Protein AF-A0A0P9PWA0-F1 (afdb_monomer_lite)

pLDDT: mean 78.86, std 15.37, range [36.25, 96.44]

InterPro domains:
  IPR037026 Vgr protein, OB-fold domain superfamily [G3DSA:2.40.50.230] (37-131)

Foldseek 3Di:
DKDWPDKDKDWDWDDDPPDDIDIDIDMDTDIDRPVVDDDDPDDDPDDFDDQKFKWFFDDDAPAFFDADPVRWTWIATPVNVVPVPDPPGTDTAAADPPDDDRDGGGWMFMWGADRVNPDDIHGDGTDPPPDPPPPPPPDPDPWDKDWDFCVVPPDPQCWDADPVRDIDHADAQRKDWDDDPQWIWIQHDGGIMTTGNDDDDDDDDPDDDDDDDDDDD

Radius of gyration: 39.44 Å; chains: 1; bounding box: 90×46×139 Å

Structure (mmCIF, N/CA/C/O backbone):
data_AF-A0A0P9PWA0-F1
#
_entry.id   AF-A0A0P9PWA0-F1
#
loop_
_atom_site.group_PDB
_atom_site.id
_atom_site.type_symbol
_atom_site.label_atom_id
_atom_site.label_alt_id
_atom_site.label_comp_id
_atom_site.label_asym_id
_atom_site.label_entity_id
_atom_site.label_seq_id
_atom_site.pdbx_PDB_ins_code
_atom_site.Cartn_x
_atom_site.Cartn_y
_atom_site.Cartn_z
_atom_site.occupancy
_atom_site.B_iso_or_equiv
_atom_site.auth_seq_id
_atom_site.auth_comp_id
_atom_site.auth_asym_id
_atom_site.auth_atom_id
_atom_site.pdbx_PDB_model_num
ATOM 1 N N . MET A 1 1 ? 31.966 2.887 -42.808 1.00 83.75 1 MET A N 1
ATOM 2 C CA . MET A 1 1 ? 32.177 3.587 -41.517 1.00 83.75 1 MET A CA 1
ATOM 3 C C . MET A 1 1 ? 31.926 2.588 -40.390 1.00 83.75 1 MET A C 1
ATOM 5 O O . MET A 1 1 ? 31.071 1.727 -40.564 1.00 83.75 1 MET A O 1
ATOM 9 N N . TRP A 1 2 ? 32.691 2.630 -39.298 1.00 91.62 2 TRP A N 1
ATOM 10 C CA . TRP A 1 2 ? 32.611 1.653 -38.198 1.00 91.62 2 TRP A CA 1
ATOM 11 C C . TRP A 1 2 ? 32.162 2.339 -36.910 1.00 91.62 2 TRP A C 1
ATOM 13 O O . TRP A 1 2 ? 32.591 3.457 -36.634 1.00 91.62 2 TRP A O 1
ATOM 23 N N . LEU A 1 3 ? 31.325 1.665 -36.126 1.00 92.56 3 LEU A N 1
ATOM 24 C CA . LEU A 1 3 ? 30.901 2.096 -34.800 1.00 92.56 3 LEU A CA 1
ATOM 25 C C . LEU A 1 3 ? 31.624 1.256 -33.749 1.00 92.56 3 LEU A 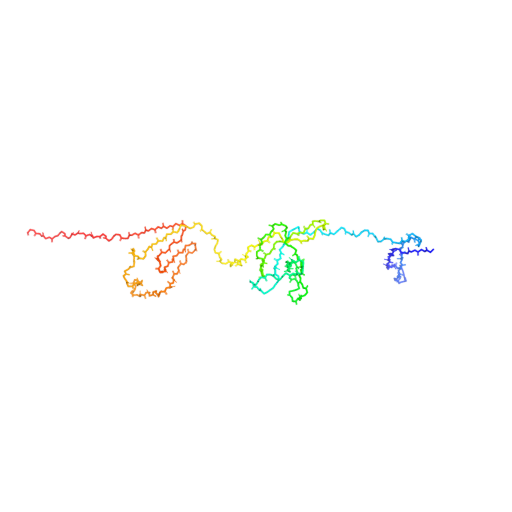C 1
ATOM 27 O O . LEU A 1 3 ? 31.457 0.038 -33.708 1.00 92.56 3 LEU A O 1
ATOM 31 N N . ILE A 1 4 ? 32.418 1.901 -32.899 1.00 93.50 4 ILE A N 1
ATOM 32 C CA . ILE A 1 4 ? 33.084 1.239 -31.776 1.00 93.50 4 ILE A CA 1
ATOM 33 C C . ILE A 1 4 ? 32.064 1.054 -30.649 1.00 93.50 4 ILE A C 1
ATOM 35 O O . ILE A 1 4 ? 31.474 2.025 -30.186 1.00 93.50 4 ILE A O 1
ATOM 39 N N . THR A 1 5 ? 31.860 -0.186 -30.209 1.00 91.06 5 THR A N 1
ATOM 40 C CA . THR A 1 5 ? 30.867 -0.537 -29.177 1.00 91.06 5 THR A CA 1
ATOM 41 C C . THR A 1 5 ? 31.500 -0.815 -27.816 1.00 91.06 5 THR A C 1
ATOM 43 O O . THR A 1 5 ? 30.811 -0.822 -26.804 1.00 91.06 5 THR A O 1
ATOM 46 N N . GLU A 1 6 ? 32.805 -1.083 -27.781 1.00 92.12 6 GLU A N 1
ATOM 47 C CA . GLU A 1 6 ? 33.554 -1.365 -26.557 1.00 92.12 6 GLU A CA 1
ATOM 48 C C . GLU A 1 6 ? 35.032 -1.031 -26.782 1.00 92.12 6 GLU A C 1
ATOM 50 O O . GLU A 1 6 ? 35.596 -1.417 -27.808 1.00 92.12 6 GLU A O 1
ATOM 55 N N . VAL A 1 7 ? 35.672 -0.370 -25.815 1.00 95.88 7 VAL A N 1
ATOM 56 C CA . VAL A 1 7 ? 37.129 -0.190 -25.774 1.00 95.88 7 VAL A CA 1
ATOM 57 C C . VAL A 1 7 ? 37.632 -0.631 -24.409 1.00 95.88 7 VAL A C 1
ATOM 59 O O . VAL A 1 7 ? 37.163 -0.161 -23.376 1.00 95.88 7 VAL A O 1
ATOM 62 N N . ARG A 1 8 ? 38.594 -1.551 -24.403 1.00 94.81 8 ARG A N 1
ATOM 63 C CA . ARG A 1 8 ? 39.329 -1.976 -23.215 1.00 94.81 8 ARG A CA 1
ATOM 64 C C . ARG A 1 8 ? 40.737 -1.429 -23.285 1.00 94.81 8 ARG A C 1
ATOM 66 O O . ARG A 1 8 ? 41.484 -1.742 -24.212 1.00 94.81 8 ARG A O 1
ATOM 73 N N . HIS A 1 9 ? 41.088 -0.657 -22.273 1.00 94.19 9 HIS A N 1
ATOM 74 C CA . HIS A 1 9 ? 42.409 -0.080 -22.103 1.00 94.19 9 HIS A CA 1
ATOM 75 C C . HIS A 1 9 ? 43.218 -0.953 -21.147 1.00 94.19 9 HIS A C 1
ATOM 77 O O . HIS A 1 9 ? 42.726 -1.353 -20.093 1.00 94.19 9 HIS A O 1
ATOM 83 N N . ARG A 1 10 ? 44.456 -1.266 -21.517 1.00 90.56 10 ARG A N 1
ATOM 84 C CA . ARG A 1 10 ? 45.442 -1.908 -20.653 1.00 90.56 10 ARG A CA 1
ATOM 85 C C . ARG A 1 10 ? 46.651 -1.000 -20.558 1.00 90.56 10 ARG A C 1
ATOM 87 O O . ARG A 1 10 ? 47.226 -0.616 -21.572 1.00 90.56 10 ARG A O 1
ATOM 94 N N . PHE A 1 11 ? 47.027 -0.689 -19.331 1.00 89.69 11 PHE A N 1
ATOM 95 C CA . PHE A 1 11 ? 48.243 0.035 -19.014 1.00 89.69 11 PHE A CA 1
ATOM 96 C C . PHE A 1 11 ? 49.114 -0.872 -18.151 1.00 89.69 11 PHE A C 1
ATOM 98 O O . PHE A 1 11 ? 48.602 -1.522 -17.239 1.00 89.69 11 PHE A O 1
ATOM 105 N N . GLY A 1 12 ? 50.400 -0.959 -18.466 1.00 82.62 12 GLY A N 1
ATOM 106 C CA . GLY A 1 12 ? 51.351 -1.747 -17.699 1.00 82.62 12 GLY A CA 1
ATOM 107 C C . GLY A 1 12 ? 52.741 -1.145 -17.776 1.00 82.62 12 GLY A C 1
ATOM 108 O O . GLY A 1 12 ? 53.133 -0.609 -18.810 1.00 82.62 12 GLY A O 1
ATOM 109 N N . LEU A 1 13 ? 53.476 -1.262 -16.679 1.00 76.62 13 LEU A N 1
ATOM 110 C CA . LEU A 1 13 ? 54.891 -0.940 -16.619 1.00 76.62 13 LEU A CA 1
ATOM 111 C C . LEU A 1 13 ? 55.676 -2.144 -17.144 1.00 76.62 13 LEU A C 1
ATOM 113 O O . LEU A 1 13 ? 55.413 -3.274 -16.729 1.00 76.62 13 LEU A O 1
ATOM 117 N N . VAL A 1 14 ? 56.609 -1.931 -18.065 1.00 71.12 14 VAL A N 1
ATOM 118 C CA . VAL A 1 14 ? 57.561 -2.972 -18.459 1.00 71.12 14 VAL A CA 1
ATOM 119 C C . VAL A 1 14 ? 58.886 -2.654 -17.780 1.00 71.12 14 VAL A C 1
ATOM 121 O O . VAL A 1 14 ? 59.489 -1.617 -18.073 1.00 71.12 14 VAL A O 1
ATOM 124 N N . ASP A 1 15 ? 59.328 -3.540 -16.886 1.00 65.88 15 ASP A N 1
ATOM 125 C CA . ASP A 1 15 ? 60.657 -3.459 -16.281 1.00 65.88 15 ASP A CA 1
ATOM 126 C C . ASP A 1 15 ? 61.709 -3.650 -17.380 1.00 65.88 15 ASP A C 1
ATOM 128 O O . ASP A 1 15 ? 61.892 -4.739 -17.931 1.00 65.88 15 ASP A O 1
ATOM 132 N N . GLY A 1 16 ? 62.370 -2.555 -17.756 1.00 60.66 16 GLY A N 1
ATOM 133 C CA . GLY A 1 16 ? 63.516 -2.582 -18.651 1.00 60.66 16 GLY A CA 1
ATOM 134 C C . GLY A 1 16 ? 64.750 -3.011 -17.867 1.00 60.66 16 GLY A C 1
ATOM 135 O O . GLY A 1 16 ? 65.156 -2.311 -16.945 1.00 60.66 16 GLY A O 1
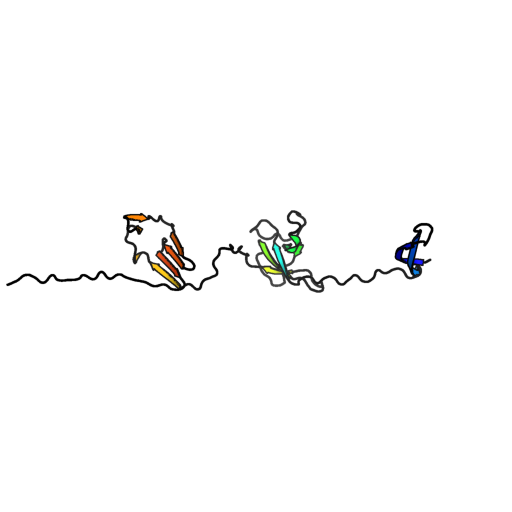ATOM 136 N N . ASN A 1 17 ? 65.371 -4.130 -18.243 1.00 62.78 17 ASN A N 1
ATOM 137 C CA . ASN A 1 17 ? 66.519 -4.722 -17.541 1.00 62.78 17 ASN A CA 1
ATOM 138 C C . ASN A 1 17 ? 67.826 -3.889 -17.596 1.00 62.78 17 ASN A C 1
ATOM 140 O O . ASN A 1 17 ? 68.885 -4.456 -17.372 1.00 62.78 17 ASN A O 1
ATOM 144 N N . ASP A 1 18 ? 67.788 -2.585 -17.902 1.00 60.81 18 ASP A N 1
ATOM 145 C CA . ASP A 1 18 ? 68.952 -1.707 -17.660 1.00 60.81 18 ASP A CA 1
ATOM 146 C C . ASP A 1 18 ? 68.693 -0.192 -17.808 1.00 60.81 18 ASP A C 1
ATOM 148 O O . ASP A 1 18 ? 69.485 0.617 -17.330 1.00 60.81 18 ASP A O 1
ATOM 152 N N . HIS A 1 19 ? 67.595 0.255 -18.429 1.00 56.97 19 HIS A N 1
ATOM 153 C CA . HIS A 1 19 ? 67.365 1.688 -18.681 1.00 56.97 19 HIS A CA 1
ATOM 154 C C . HIS A 1 19 ? 65.907 2.106 -18.462 1.00 56.97 19 HIS A C 1
ATOM 156 O O . HIS A 1 19 ? 65.181 2.364 -19.416 1.00 56.97 19 HIS A O 1
ATOM 162 N N . GLY A 1 20 ? 65.503 2.210 -17.192 1.00 58.66 20 GLY A N 1
ATOM 163 C CA . GLY A 1 20 ? 64.239 2.826 -16.780 1.00 58.66 20 GLY A CA 1
ATOM 164 C C . GLY A 1 20 ? 62.989 1.999 -17.103 1.00 58.66 20 GLY A C 1
ATOM 165 O O . GLY A 1 20 ? 62.872 1.348 -18.138 1.00 58.66 20 GLY A O 1
ATOM 166 N N . ALA A 1 21 ? 62.024 2.026 -16.190 1.00 60.38 21 ALA A N 1
ATOM 167 C CA . ALA A 1 21 ? 60.700 1.481 -16.444 1.00 60.38 21 ALA A CA 1
ATOM 168 C C . ALA A 1 21 ? 60.041 2.221 -17.623 1.00 60.38 21 ALA A C 1
ATOM 170 O O . ALA A 1 21 ? 60.008 3.452 -17.633 1.00 60.38 21 ALA A O 1
ATOM 171 N N . SER A 1 22 ? 59.530 1.484 -18.614 1.00 66.88 22 SER A N 1
ATOM 172 C CA . SER A 1 22 ? 58.813 2.074 -19.754 1.00 66.88 22 SER A CA 1
ATOM 173 C C . SER A 1 22 ? 57.314 1.801 -19.647 1.00 66.88 22 SER A C 1
ATOM 175 O O . SER A 1 22 ? 56.884 0.657 -19.471 1.00 66.88 22 SER A O 1
ATOM 177 N N . ASP A 1 23 ? 56.514 2.862 -19.744 1.00 80.25 23 ASP A N 1
ATOM 178 C CA . ASP A 1 23 ? 55.056 2.777 -19.736 1.00 80.25 23 ASP A CA 1
ATOM 179 C C . ASP A 1 23 ? 54.558 2.170 -21.052 1.00 80.25 23 ASP A C 1
ATOM 181 O O . ASP A 1 23 ? 54.815 2.691 -22.140 1.00 80.25 23 ASP A O 1
ATOM 185 N N . ARG A 1 24 ? 53.797 1.074 -20.968 1.00 84.12 24 ARG A N 1
ATOM 186 C CA . ARG A 1 24 ? 53.151 0.446 -22.121 1.00 84.12 24 ARG A CA 1
ATOM 187 C C . ARG A 1 24 ? 51.641 0.581 -22.025 1.00 84.12 24 ARG A C 1
ATOM 189 O O . ARG A 1 24 ? 50.984 -0.012 -21.171 1.00 84.12 24 ARG A O 1
ATOM 196 N N . TYR A 1 25 ? 51.082 1.289 -22.995 1.00 89.19 25 TYR A N 1
ATOM 197 C CA . TYR A 1 25 ? 49.646 1.396 -23.201 1.00 89.19 25 TYR A CA 1
ATOM 198 C C . TYR A 1 25 ? 49.202 0.535 -24.390 1.00 89.19 25 TYR A C 1
ATOM 200 O O . TYR A 1 25 ? 49.826 0.542 -25.450 1.00 89.19 25 TYR A O 1
ATOM 208 N N . SER A 1 26 ? 48.125 -0.229 -24.218 1.00 91.00 26 SER A N 1
ATOM 209 C CA . SER A 1 26 ? 47.545 -1.087 -25.250 1.00 91.00 26 SER A CA 1
ATOM 210 C C . SER A 1 26 ? 46.027 -1.070 -25.167 1.00 91.00 26 SER A C 1
ATOM 212 O O . SER A 1 26 ? 45.461 -1.224 -24.089 1.00 91.00 26 SER A O 1
ATOM 214 N N . ASN A 1 27 ? 45.360 -1.005 -26.319 1.00 93.19 27 ASN A N 1
ATOM 215 C CA . ASN A 1 27 ? 43.902 -1.035 -26.401 1.00 93.19 27 ASN A CA 1
ATOM 216 C C . ASN A 1 27 ? 43.409 -2.238 -27.195 1.00 93.19 27 ASN A C 1
ATOM 218 O O . ASN A 1 27 ? 44.040 -2.666 -28.158 1.00 93.19 27 ASN A O 1
ATOM 222 N N . GLN A 1 28 ? 42.246 -2.747 -26.813 1.00 95.75 28 GLN A N 1
ATOM 223 C CA . GLN A 1 28 ? 41.471 -3.706 -27.587 1.00 95.75 28 GLN A CA 1
ATOM 224 C C . GLN A 1 28 ? 40.061 -3.149 -27.740 1.00 95.75 28 GLN A C 1
ATOM 226 O O . GLN A 1 28 ? 39.450 -2.768 -26.745 1.00 95.75 28 GLN A O 1
ATOM 231 N N . PHE A 1 29 ? 39.535 -3.098 -28.960 1.00 95.19 29 PHE A N 1
ATOM 232 C CA . PHE A 1 29 ? 38.192 -2.582 -29.212 1.00 95.19 29 PHE A CA 1
ATOM 233 C C . PHE A 1 29 ? 37.339 -3.575 -29.998 1.00 95.19 29 PHE A C 1
ATOM 235 O O . PHE A 1 29 ? 37.857 -4.405 -30.746 1.00 95.19 29 PHE A O 1
ATOM 242 N N . LYS A 1 30 ? 36.022 -3.480 -29.814 1.00 93.81 30 LYS A N 1
ATOM 243 C CA . LYS A 1 30 ? 35.015 -4.142 -30.649 1.00 93.81 30 LYS A CA 1
ATOM 244 C C . LYS A 1 30 ? 34.302 -3.085 -31.475 1.00 93.81 30 LYS A C 1
ATOM 246 O O . LYS A 1 30 ? 33.991 -2.008 -30.965 1.00 93.81 30 LYS A O 1
ATOM 251 N N . ALA A 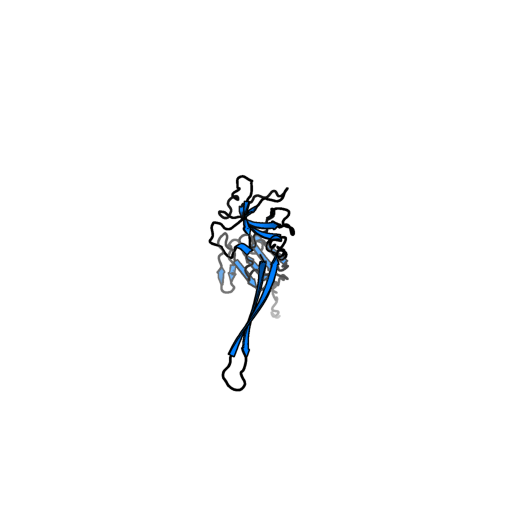1 31 ? 34.044 -3.400 -32.736 1.00 93.81 31 ALA A N 1
ATOM 252 C CA . ALA A 1 31 ? 33.336 -2.513 -33.639 1.00 93.81 31 ALA A CA 1
ATOM 253 C C . ALA A 1 31 ? 32.314 -3.285 -34.472 1.00 93.81 31 ALA A C 1
ATOM 255 O O . ALA A 1 31 ? 32.523 -4.452 -34.801 1.00 93.81 31 ALA A O 1
ATOM 256 N N . ILE A 1 32 ? 31.230 -2.605 -34.828 1.00 93.88 32 ILE A N 1
ATOM 257 C CA . ILE A 1 32 ? 30.214 -3.080 -35.767 1.00 93.88 32 ILE A CA 1
ATOM 258 C C . ILE A 1 32 ? 30.147 -2.127 -36.969 1.00 93.88 32 ILE A C 1
ATOM 260 O O . ILE A 1 32 ? 30.506 -0.951 -36.834 1.00 93.88 32 ILE A O 1
ATOM 264 N N . PRO A 1 33 ? 29.714 -2.584 -38.155 1.00 95.75 33 PRO A N 1
ATOM 265 C CA . PRO A 1 33 ? 29.471 -1.681 -39.274 1.00 95.75 33 PRO A CA 1
ATOM 266 C C . PRO A 1 33 ? 28.415 -0.637 -38.894 1.00 95.75 33 PRO A C 1
ATOM 268 O O . PRO A 1 33 ? 27.393 -0.975 -38.299 1.00 95.75 33 PRO A O 1
ATOM 271 N N . TRP A 1 34 ? 28.651 0.627 -39.255 1.00 90.88 34 TRP A N 1
ATOM 272 C CA . TRP A 1 34 ? 27.751 1.744 -38.936 1.00 90.88 34 TRP A CA 1
ATOM 273 C C . TRP A 1 34 ? 26.302 1.497 -39.392 1.00 90.88 34 TRP A C 1
ATOM 275 O O . TRP A 1 34 ? 25.358 1.861 -38.698 1.00 90.88 34 TRP A O 1
ATOM 285 N N . GLU A 1 35 ? 26.135 0.820 -40.528 1.00 92.50 35 GLU A N 1
ATOM 286 C CA . GLU A 1 35 ? 24.847 0.563 -41.185 1.00 92.50 35 GLU A CA 1
ATOM 287 C C . GLU A 1 35 ? 23.924 -0.390 -40.410 1.00 92.50 35 GLU A C 1
ATOM 289 O O . GLU A 1 35 ? 22.716 -0.377 -40.625 1.00 92.50 35 GLU A O 1
ATOM 294 N N . VAL A 1 36 ? 24.465 -1.200 -39.494 1.00 89.00 36 VAL A N 1
ATOM 295 C CA . VAL A 1 36 ? 23.685 -2.194 -38.733 1.00 89.00 36 VAL A CA 1
ATOM 296 C C . VAL A 1 36 ? 22.966 -1.557 -37.533 1.00 89.00 36 VAL A C 1
ATOM 298 O O . VAL A 1 36 ? 21.959 -2.085 -37.060 1.00 89.00 36 VAL A O 1
ATOM 301 N N . GLY A 1 37 ? 23.444 -0.398 -37.063 1.00 84.00 37 GLY A N 1
ATOM 302 C CA . GLY A 1 37 ? 22.964 0.253 -35.844 1.00 84.00 37 GLY A CA 1
ATOM 303 C C . GLY A 1 37 ? 23.350 -0.509 -34.567 1.00 84.00 37 GLY A C 1
ATOM 304 O O . GLY A 1 37 ? 23.511 -1.728 -34.558 1.00 84.00 37 GLY A O 1
ATOM 305 N N . PHE A 1 38 ? 23.513 0.210 -33.455 1.00 87.12 38 PHE A N 1
ATOM 306 C CA . PHE A 1 38 ? 23.768 -0.405 -32.150 1.00 87.12 38 PHE A CA 1
ATOM 307 C C . PHE A 1 38 ? 22.470 -0.530 -31.354 1.00 87.12 38 PHE A C 1
ATOM 309 O O . PHE A 1 38 ? 21.735 0.444 -31.200 1.00 87.12 38 PHE A O 1
ATOM 316 N N . ARG A 1 39 ? 22.203 -1.726 -30.820 1.00 86.56 39 ARG A N 1
ATOM 317 C CA . ARG A 1 39 ? 21.145 -1.963 -29.834 1.00 86.56 39 ARG A CA 1
ATOM 318 C C . ARG A 1 39 ? 21.797 -2.317 -28.509 1.00 86.56 39 ARG A C 1
ATOM 320 O O . ARG A 1 39 ? 22.594 -3.252 -28.448 1.00 86.56 39 ARG A O 1
ATOM 327 N N . THR A 1 40 ? 21.448 -1.578 -27.463 1.00 83.25 40 THR A N 1
ATOM 328 C CA . THR A 1 40 ? 21.870 -1.905 -26.102 1.00 83.25 40 THR A CA 1
ATOM 329 C C . THR A 1 40 ? 21.404 -3.324 -25.767 1.00 83.25 40 THR A C 1
ATOM 331 O O . THR A 1 40 ? 20.274 -3.677 -26.126 1.00 83.25 40 THR A O 1
ATOM 334 N N . PRO A 1 41 ? 22.238 -4.146 -25.102 1.00 82.44 41 PRO A N 1
ATOM 335 C CA . PRO A 1 41 ? 21.790 -5.418 -24.555 1.00 82.44 41 PRO A CA 1
ATOM 336 C C . PRO A 1 41 ? 20.500 -5.232 -23.756 1.00 82.44 41 PRO A C 1
ATOM 338 O O . PRO A 1 41 ? 20.308 -4.182 -23.135 1.00 82.44 41 PRO A O 1
ATOM 341 N N . ALA A 1 42 ? 19.623 -6.239 -23.783 1.00 84.31 42 ALA A N 1
ATOM 342 C CA . ALA A 1 42 ? 18.412 -6.207 -22.977 1.00 84.31 42 ALA A CA 1
ATOM 343 C C . ALA A 1 42 ? 18.787 -5.873 -21.519 1.00 84.31 42 ALA A C 1
ATOM 345 O O . ALA A 1 42 ? 19.768 -6.434 -21.014 1.00 84.31 42 ALA A O 1
ATOM 346 N N . PRO A 1 43 ? 18.065 -4.948 -20.860 1.00 82.38 43 PRO A N 1
ATOM 347 C CA . PRO A 1 43 ? 18.296 -4.655 -19.456 1.00 82.38 43 PRO A CA 1
ATOM 348 C C . PRO A 1 43 ? 18.274 -5.943 -18.637 1.00 82.38 43 PRO A C 1
ATOM 350 O O . PRO A 1 43 ? 17.539 -6.880 -18.962 1.00 82.38 43 PRO A O 1
ATOM 353 N N . ALA A 1 44 ? 19.064 -5.979 -17.563 1.00 82.06 44 ALA A N 1
ATOM 354 C CA . ALA A 1 44 ? 18.929 -7.045 -16.584 1.00 82.06 44 ALA A CA 1
ATOM 355 C C . ALA A 1 44 ? 17.458 -7.130 -16.124 1.00 82.06 44 ALA A C 1
ATOM 357 O O . ALA A 1 44 ? 16.797 -6.087 -16.025 1.00 82.06 44 ALA A O 1
ATOM 358 N N . PRO A 1 45 ? 16.933 -8.342 -15.869 1.00 77.62 45 PRO A N 1
ATOM 359 C CA . PRO A 1 45 ? 15.574 -8.497 -15.376 1.00 77.62 45 PRO A CA 1
ATOM 360 C C . PRO A 1 45 ? 15.384 -7.658 -14.111 1.00 77.62 45 PRO A C 1
ATOM 362 O O . PRO A 1 45 ? 16.278 -7.574 -13.263 1.00 77.62 45 PRO A O 1
ATOM 365 N N . ARG A 1 46 ? 14.224 -7.003 -14.013 1.00 73.94 46 ARG A N 1
ATOM 366 C CA . ARG A 1 46 ? 13.875 -6.174 -12.858 1.00 73.94 46 ARG A CA 1
ATOM 367 C C . ARG A 1 46 ? 13.938 -7.041 -11.590 1.00 73.94 46 ARG A C 1
ATOM 369 O O . ARG A 1 46 ? 13.438 -8.166 -11.624 1.00 73.94 46 ARG A O 1
ATOM 376 N N . PRO A 1 47 ? 14.528 -6.550 -10.485 1.00 76.81 47 PRO A N 1
ATOM 377 C CA . PRO A 1 47 ? 14.465 -7.269 -9.221 1.00 76.81 47 PRO A CA 1
ATOM 378 C C . PRO A 1 47 ? 12.997 -7.470 -8.806 1.00 76.81 47 PRO A C 1
ATOM 380 O O . PRO A 1 47 ? 12.190 -6.553 -8.991 1.00 76.81 47 PRO A O 1
ATOM 383 N N . PRO A 1 48 ? 12.636 -8.647 -8.267 1.00 73.19 48 PRO A N 1
ATOM 384 C CA . PRO A 1 48 ? 11.269 -8.919 -7.850 1.00 73.19 48 PRO A CA 1
ATOM 385 C C . PRO A 1 48 ? 10.872 -7.974 -6.714 1.00 73.19 48 PRO A C 1
ATOM 387 O O . PRO A 1 48 ? 11.626 -7.767 -5.761 1.00 73.19 48 PRO A O 1
ATOM 390 N N . ILE A 1 49 ? 9.682 -7.393 -6.826 1.00 75.19 49 ILE A N 1
ATOM 391 C CA . ILE A 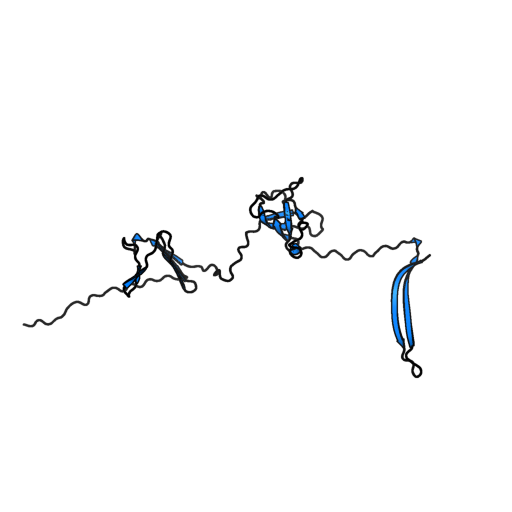1 49 ? 9.070 -6.591 -5.769 1.00 75.19 49 ILE A CA 1
ATOM 392 C C . ILE A 1 49 ? 8.279 -7.546 -4.875 1.00 75.19 49 ILE A C 1
ATOM 394 O O . ILE A 1 49 ? 7.639 -8.471 -5.371 1.00 75.19 49 ILE A O 1
ATOM 398 N N . ALA A 1 50 ? 8.314 -7.335 -3.557 1.00 83.19 50 ALA A N 1
ATOM 399 C CA . ALA A 1 50 ? 7.455 -8.093 -2.655 1.00 83.19 50 ALA A CA 1
ATOM 400 C C . ALA A 1 50 ? 5.977 -7.891 -3.059 1.00 83.19 50 ALA A C 1
ATOM 402 O O . ALA A 1 50 ? 5.542 -6.739 -3.145 1.00 83.19 50 ALA A O 1
ATOM 403 N N . PRO A 1 51 ? 5.201 -8.970 -3.279 1.00 86.06 51 PRO A N 1
ATOM 404 C CA . PRO A 1 51 ? 3.846 -8.891 -3.840 1.00 86.06 51 PRO A CA 1
ATOM 405 C C . PRO A 1 51 ? 2.844 -8.222 -2.893 1.00 86.06 51 PRO A C 1
ATOM 407 O O . PRO A 1 51 ? 1.759 -7.813 -3.306 1.00 86.06 51 PRO A O 1
ATOM 410 N N . LEU A 1 52 ? 3.204 -8.102 -1.616 1.00 92.19 52 LEU A N 1
ATOM 411 C CA . LEU A 1 52 ? 2.428 -7.426 -0.596 1.00 92.19 52 LEU A CA 1
ATOM 412 C C . LEU A 1 52 ? 3.333 -6.486 0.190 1.00 92.19 52 LEU A C 1
ATOM 414 O O . LEU A 1 52 ? 4.405 -6.883 0.646 1.00 92.19 52 LEU A O 1
ATOM 418 N N . GLN A 1 53 ? 2.885 -5.251 0.373 1.00 92.06 53 GLN A N 1
ATOM 419 C CA . GLN A 1 53 ? 3.609 -4.240 1.131 1.00 92.06 53 GLN A CA 1
ATOM 420 C C . GLN A 1 53 ? 2.673 -3.461 2.040 1.00 92.06 53 GLN A C 1
ATOM 422 O O . GLN A 1 53 ? 1.469 -3.367 1.803 1.00 92.06 53 GLN A O 1
ATOM 427 N N . ARG A 1 54 ? 3.243 -2.870 3.084 1.00 93.12 54 ARG A N 1
ATOM 428 C CA . ARG A 1 54 ? 2.528 -1.978 3.986 1.00 93.12 54 ARG A CA 1
ATOM 429 C C . ARG A 1 54 ? 2.618 -0.533 3.504 1.00 93.12 54 ARG A C 1
ATOM 431 O O . ARG A 1 54 ? 3.658 -0.083 3.021 1.00 93.12 54 ARG A O 1
ATOM 438 N N . GLY A 1 55 ? 1.535 0.207 3.705 1.00 92.81 55 GLY A N 1
ATOM 439 C CA . GLY A 1 55 ? 1.511 1.656 3.566 1.00 92.81 55 GLY A CA 1
ATOM 440 C C . GLY A 1 55 ? 0.626 2.332 4.607 1.00 92.81 55 GLY A C 1
ATOM 441 O O . GLY A 1 55 ? -0.040 1.673 5.407 1.00 92.81 55 GLY A O 1
ATOM 442 N N . TRP A 1 56 ? 0.615 3.661 4.581 1.00 93.06 56 TRP A N 1
ATOM 443 C CA . TRP A 1 56 ? -0.222 4.510 5.425 1.00 93.06 56 TRP A CA 1
ATOM 444 C C . TRP A 1 56 ? -0.971 5.523 4.575 1.00 93.06 56 TRP A C 1
ATOM 446 O O . TRP A 1 56 ? -0.384 6.157 3.695 1.00 93.06 56 TRP A O 1
ATOM 456 N N . ILE A 1 57 ? -2.256 5.709 4.863 1.00 93.31 57 ILE A N 1
ATOM 457 C CA . ILE A 1 57 ? -3.065 6.731 4.198 1.00 93.31 57 ILE A CA 1
ATOM 458 C C . ILE A 1 57 ? -2.585 8.120 4.628 1.00 93.31 57 ILE A C 1
ATOM 460 O O . ILE A 1 57 ? -2.505 8.423 5.821 1.00 93.31 57 ILE A O 1
ATOM 464 N N . ILE A 1 58 ? -2.289 8.972 3.648 1.00 91.25 58 ILE A N 1
ATOM 465 C CA . ILE A 1 58 ? -1.775 10.326 3.865 1.00 91.25 58 ILE A CA 1
ATOM 466 C C . ILE A 1 58 ? -2.936 11.297 4.106 1.00 91.25 58 ILE A C 1
ATOM 468 O O . ILE A 1 58 ? -3.879 11.363 3.318 1.00 91.25 58 ILE A O 1
ATOM 472 N N . GLY A 1 59 ? -2.836 12.108 5.159 1.00 88.81 59 GLY A N 1
ATOM 473 C CA . GLY A 1 59 ? -3.779 13.180 5.470 1.00 88.81 59 GLY A CA 1
ATOM 474 C C . GLY A 1 59 ? -3.662 13.633 6.923 1.00 88.81 59 GLY A C 1
ATOM 475 O O . GLY A 1 59 ? -2.678 13.331 7.595 1.00 88.81 59 GLY A O 1
ATOM 476 N N . ILE A 1 60 ? -4.672 14.355 7.407 1.00 87.19 60 ILE A N 1
ATOM 477 C CA . ILE A 1 60 ? -4.786 14.716 8.825 1.00 87.19 60 ILE A CA 1
ATOM 478 C C . ILE A 1 60 ? -5.262 13.475 9.582 1.00 87.19 60 ILE A C 1
ATOM 480 O O . ILE A 1 60 ? -6.342 12.975 9.290 1.00 87.19 60 ILE A O 1
ATOM 484 N N . ASN A 1 61 ? -4.465 12.961 10.521 1.00 86.62 61 ASN A N 1
ATOM 485 C CA . ASN A 1 61 ? -4.772 11.714 11.232 1.00 86.62 61 ASN A CA 1
ATOM 486 C C . ASN A 1 61 ? -6.215 11.680 11.767 1.00 86.62 61 ASN A C 1
ATOM 488 O O . ASN A 1 61 ? -6.632 12.588 12.480 1.00 86.62 61 ASN A O 1
ATOM 492 N N . GLY A 1 62 ? -6.949 10.610 11.444 1.00 86.50 62 GLY A N 1
ATOM 493 C CA . GLY A 1 62 ? -8.340 10.390 11.862 1.00 86.50 62 GLY A CA 1
ATOM 494 C C . GLY A 1 62 ? -9.406 10.963 10.918 1.00 86.50 62 GLY A C 1
ATOM 495 O O . GLY A 1 62 ? -10.533 10.456 10.902 1.00 86.50 62 GLY A O 1
ATOM 496 N N . GLU A 1 63 ? -9.057 11.946 10.086 1.00 92.00 63 GLU A N 1
ATOM 497 C CA . GLU A 1 63 ? -9.972 12.505 9.088 1.00 92.00 63 GLU A CA 1
ATOM 498 C C . GLU A 1 63 ? -10.229 11.517 7.938 1.00 92.00 63 GLU A C 1
ATOM 500 O O . GLU A 1 63 ? -9.352 10.700 7.617 1.00 92.00 63 GLU A O 1
ATOM 505 N N . PRO A 1 64 ? -11.402 11.586 7.279 1.00 93.75 64 PRO A N 1
ATOM 506 C CA . PRO A 1 64 ? -11.670 10.819 6.069 1.00 93.75 64 PRO A CA 1
ATOM 507 C C . PRO A 1 64 ? -10.577 11.021 5.015 1.00 93.75 64 PRO A C 1
ATOM 509 O O . PRO A 1 64 ? -10.100 12.135 4.779 1.00 93.75 64 PRO A O 1
ATOM 512 N N . ALA A 1 65 ? -10.169 9.929 4.373 1.00 92.50 65 ALA A N 1
ATOM 513 C CA . ALA A 1 65 ? -9.128 9.960 3.363 1.00 92.50 65 ALA A CA 1
ATOM 514 C C . ALA A 1 65 ? -9.546 10.845 2.184 1.00 92.50 65 ALA A C 1
ATOM 516 O O . ALA A 1 65 ? -10.635 10.705 1.624 1.00 92.50 65 ALA A O 1
ATOM 517 N N . ARG A 1 66 ? -8.651 11.744 1.768 1.00 91.94 66 ARG A N 1
ATOM 518 C CA . ARG A 1 66 ? -8.886 12.565 0.583 1.00 91.94 66 ARG A CA 1
ATOM 519 C C . ARG A 1 66 ? -8.797 11.697 -0.667 1.00 91.94 66 ARG A C 1
ATOM 521 O O . ARG A 1 66 ? -7.759 11.085 -0.919 1.00 91.94 66 ARG A O 1
ATOM 528 N N . LEU A 1 67 ? -9.863 11.720 -1.458 1.00 94.06 67 LEU A N 1
ATOM 529 C CA . LEU A 1 67 ? -9.922 11.070 -2.761 1.00 94.06 67 LEU A CA 1
ATOM 530 C C . LEU A 1 67 ? -9.514 12.037 -3.876 1.00 94.06 67 LEU A C 1
ATOM 532 O O . LEU A 1 67 ? -9.718 13.251 -3.768 1.00 94.06 67 LEU A O 1
ATOM 536 N N . ASP A 1 68 ? -8.938 11.503 -4.948 1.00 93.12 68 ASP A N 1
ATOM 537 C CA . ASP A 1 68 ? -8.755 12.248 -6.192 1.00 93.12 68 ASP A CA 1
ATOM 538 C C . ASP A 1 68 ? -9.970 12.118 -7.130 1.00 93.12 68 ASP A C 1
ATOM 540 O O . ASP A 1 68 ? -10.971 11.480 -6.806 1.00 93.12 68 ASP A O 1
ATOM 544 N N . ALA A 1 69 ? -9.879 12.715 -8.323 1.00 94.12 69 ALA A N 1
ATOM 545 C CA . ALA A 1 69 ? -10.946 12.661 -9.325 1.00 94.12 69 ALA A CA 1
ATOM 546 C C . ALA A 1 69 ? -11.278 11.236 -9.816 1.00 94.12 69 ALA A C 1
ATOM 548 O O . ALA A 1 69 ? -12.344 11.029 -10.388 1.00 94.12 69 ALA A O 1
ATOM 549 N N . ALA A 1 70 ? -10.385 10.265 -9.603 1.00 92.25 70 ALA A N 1
ATOM 550 C CA . ALA A 1 70 ? -10.570 8.863 -9.962 1.00 92.25 70 ALA A CA 1
ATOM 551 C C . ALA A 1 70 ? -10.994 7.992 -8.761 1.00 92.25 70 ALA A C 1
ATOM 553 O O . ALA A 1 70 ? -11.085 6.773 -8.897 1.00 92.25 70 ALA A O 1
ATOM 554 N N . GLY A 1 71 ? -11.241 8.581 -7.584 1.00 91.38 71 GLY A N 1
ATOM 555 C CA . GLY A 1 71 ? -11.592 7.838 -6.371 1.00 91.38 71 GLY A CA 1
ATOM 556 C C . GLY A 1 71 ? -10.412 7.094 -5.738 1.00 91.38 71 GLY A C 1
ATOM 557 O O . GLY A 1 71 ? -10.617 6.150 -4.978 1.00 91.38 71 GLY A O 1
ATOM 558 N N . ARG A 1 72 ? -9.173 7.481 -6.055 1.00 95.06 72 ARG A N 1
ATOM 559 C CA . ARG A 1 72 ? -7.962 6.899 -5.465 1.00 95.06 72 ARG A CA 1
ATOM 560 C C . ARG A 1 72 ? -7.659 7.537 -4.121 1.00 95.06 72 ARG A C 1
ATOM 562 O O . ARG A 1 72 ? -7.895 8.726 -3.923 1.00 95.06 72 ARG A O 1
ATOM 569 N N . VAL A 1 73 ? -7.049 6.761 -3.236 1.00 94.88 73 VAL A N 1
ATOM 570 C CA . VAL A 1 73 ? -6.550 7.204 -1.935 1.00 94.88 73 VAL A CA 1
ATOM 571 C C . VAL A 1 73 ? -5.045 7.423 -2.025 1.00 94.88 73 VAL A C 1
ATOM 573 O O . VAL A 1 73 ? -4.325 6.621 -2.622 1.00 94.88 73 VAL A O 1
ATOM 576 N N . ARG A 1 74 ? -4.551 8.505 -1.420 1.00 93.94 74 ARG A N 1
ATOM 577 C CA . ARG A 1 74 ? -3.112 8.767 -1.351 1.00 93.94 74 ARG A CA 1
ATOM 578 C C . ARG A 1 74 ? -2.476 7.957 -0.222 1.00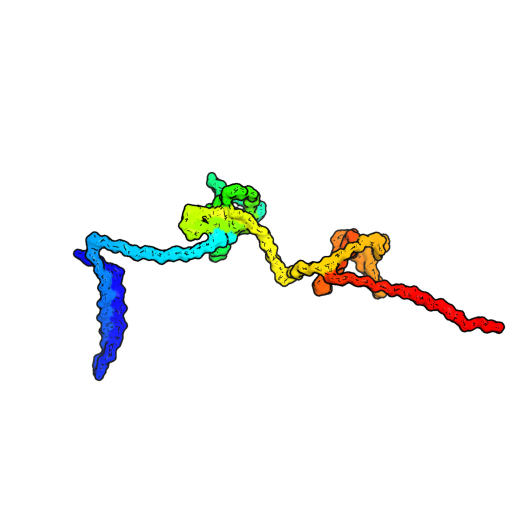 93.94 74 ARG A C 1
ATOM 580 O O . ARG A 1 74 ? -2.856 8.109 0.939 1.00 93.94 74 ARG A O 1
ATOM 587 N N . VAL A 1 75 ? -1.491 7.130 -0.554 1.00 93.81 75 VAL A N 1
ATOM 588 C CA . VAL A 1 75 ? -0.811 6.213 0.368 1.00 93.81 75 VAL A CA 1
ATOM 589 C C . VAL A 1 75 ? 0.694 6.433 0.303 1.00 93.81 75 VAL A C 1
ATOM 591 O O . VAL A 1 75 ? 1.259 6.555 -0.779 1.00 93.81 75 VAL A O 1
ATOM 594 N N . ARG A 1 76 ? 1.350 6.456 1.463 1.00 92.19 76 ARG A N 1
ATOM 595 C CA . ARG A 1 76 ? 2.810 6.394 1.581 1.00 92.19 76 ARG A CA 1
ATOM 596 C C . ARG A 1 76 ? 3.228 4.969 1.896 1.00 92.19 76 ARG A C 1
ATOM 598 O O . ARG A 1 76 ? 2.726 4.399 2.865 1.00 92.19 76 ARG A O 1
ATOM 605 N N . LEU A 1 77 ? 4.129 4.403 1.105 1.00 91.31 77 LEU A N 1
ATOM 606 C CA . LEU A 1 77 ? 4.617 3.039 1.320 1.00 91.31 77 LEU A CA 1
ATOM 607 C C . LEU A 1 77 ? 5.737 3.017 2.364 1.00 91.31 77 LEU A C 1
ATOM 609 O O . LEU A 1 77 ? 6.408 4.016 2.606 1.00 91.31 77 LEU A O 1
ATOM 613 N N . GLU A 1 78 ? 5.954 1.866 2.994 1.00 88.06 78 GLU A N 1
ATOM 614 C CA . GLU A 1 78 ? 6.952 1.723 4.062 1.00 88.06 78 GLU A CA 1
ATOM 615 C C . GLU A 1 78 ? 8.392 1.998 3.614 1.00 88.06 78 GLU A C 1
ATOM 617 O O . GLU A 1 78 ? 9.182 2.608 4.324 1.00 88.06 78 GLU A O 1
ATOM 622 N N . TRP A 1 79 ? 8.766 1.644 2.397 1.00 82.44 79 TRP A N 1
ATOM 623 C CA . TRP A 1 79 ? 10.115 1.944 1.915 1.00 82.44 79 TRP A CA 1
ATOM 624 C C . TRP A 1 79 ? 10.308 3.429 1.542 1.00 82.44 79 TRP A C 1
ATOM 626 O O . TRP A 1 79 ? 11.444 3.867 1.376 1.00 82.44 79 TRP A O 1
ATOM 636 N N . GLU A 1 80 ? 9.239 4.236 1.478 1.00 77.56 80 GLU A N 1
ATOM 637 C CA . GLU A 1 80 ? 9.321 5.688 1.237 1.00 77.56 80 GLU A CA 1
ATOM 638 C C . GLU A 1 80 ? 9.690 6.487 2.502 1.00 77.56 80 GLU A C 1
ATOM 640 O O . GLU A 1 80 ? 9.940 7.693 2.423 1.00 77.56 80 GLU A O 1
ATOM 645 N N . TRP A 1 81 ? 9.794 5.840 3.674 1.00 63.62 81 TRP A N 1
ATOM 646 C CA . TRP A 1 81 ? 10.190 6.486 4.938 1.00 63.62 81 TRP A CA 1
ATOM 647 C C . TRP A 1 81 ? 11.594 7.116 4.913 1.00 63.62 81 TRP A C 1
ATOM 649 O O . TRP A 1 81 ? 11.923 7.880 5.817 1.00 63.62 81 TRP A O 1
ATOM 659 N N . GLN A 1 82 ? 12.407 6.866 3.880 1.00 62.09 82 GLN A N 1
ATOM 660 C CA . GLN A 1 82 ? 13.692 7.549 3.677 1.00 62.09 82 GLN A CA 1
ATOM 661 C C . GLN A 1 82 ? 13.541 9.040 3.307 1.00 62.09 82 GLN A C 1
ATOM 663 O O . GLN A 1 82 ? 14.503 9.797 3.430 1.00 62.09 82 GLN A O 1
ATOM 668 N N . HIS A 1 83 ? 12.338 9.488 2.920 1.00 62.94 83 HIS A N 1
ATOM 669 C CA . HIS A 1 83 ? 12.052 10.878 2.536 1.00 62.94 83 HIS A CA 1
ATOM 670 C C . HIS A 1 83 ? 10.842 11.470 3.294 1.00 62.94 83 HIS A C 1
ATOM 672 O O . HIS A 1 83 ? 9.872 11.914 2.684 1.00 62.94 83 HIS A O 1
ATOM 678 N N . PRO A 1 84 ? 10.861 11.521 4.639 1.00 59.62 84 PRO A N 1
ATOM 679 C CA . PRO A 1 84 ? 9.667 11.803 5.442 1.00 59.62 84 PRO A CA 1
ATOM 680 C C . PRO A 1 84 ? 9.122 13.236 5.308 1.00 59.62 84 PRO A C 1
ATOM 682 O O . PRO A 1 84 ? 7.957 13.464 5.629 1.00 59.62 84 PRO A O 1
ATOM 685 N N . ASN A 1 85 ? 9.938 14.178 4.819 1.00 57.88 85 ASN A N 1
ATOM 686 C CA . ASN A 1 85 ? 9.614 15.607 4.725 1.00 57.88 85 ASN A CA 1
ATOM 687 C C . ASN A 1 85 ? 9.290 16.087 3.303 1.00 57.88 85 ASN A C 1
ATOM 689 O O . ASN A 1 85 ? 9.133 17.290 3.101 1.00 57.88 85 ASN A O 1
ATOM 693 N N . ASP A 1 86 ? 9.217 15.194 2.315 1.00 63.72 86 ASP A N 1
ATOM 694 C CA . ASP A 1 86 ? 8.886 15.596 0.950 1.00 63.72 86 ASP A CA 1
ATOM 695 C C . ASP A 1 86 ? 7.356 15.563 0.740 1.00 63.72 86 ASP A C 1
ATOM 697 O O . ASP A 1 86 ? 6.762 14.478 0.738 1.00 63.72 86 ASP A O 1
ATOM 701 N N . PRO A 1 87 ? 6.688 16.721 0.552 1.00 58.06 87 PRO A N 1
ATOM 702 C CA . PRO A 1 87 ? 5.245 16.787 0.307 1.00 58.06 87 PRO A CA 1
ATOM 703 C C . PRO A 1 87 ? 4.819 16.109 -1.008 1.00 58.06 87 PRO A C 1
ATOM 705 O O . PRO A 1 87 ? 3.619 15.898 -1.227 1.00 58.06 87 PRO A O 1
ATOM 708 N N . GLY A 1 88 ? 5.774 15.760 -1.877 1.00 63.56 88 GLY A N 1
ATOM 709 C CA . GLY A 1 88 ? 5.581 14.964 -3.086 1.00 63.56 88 GLY A CA 1
ATOM 710 C C . GLY A 1 88 ? 5.534 13.449 -2.861 1.00 63.56 88 GLY A C 1
ATOM 711 O O . GLY A 1 88 ? 5.103 12.738 -3.763 1.00 63.56 88 GLY A O 1
ATOM 712 N N . THR A 1 89 ? 5.904 12.940 -1.680 1.00 75.94 89 THR A N 1
ATOM 713 C CA . THR A 1 89 ? 5.929 11.487 -1.420 1.00 75.94 89 THR A CA 1
ATOM 714 C C . THR A 1 89 ? 4.532 10.865 -1.372 1.00 75.94 89 THR A C 1
ATOM 716 O O . THR A 1 89 ? 3.539 11.517 -1.016 1.00 75.94 89 THR A O 1
ATOM 719 N N . GLY A 1 90 ? 4.443 9.594 -1.764 1.00 85.56 90 GLY A N 1
ATOM 720 C CA . GLY A 1 90 ? 3.210 8.820 -1.809 1.00 85.56 90 GLY A CA 1
ATOM 721 C C . GLY A 1 90 ? 2.625 8.625 -3.206 1.00 85.56 90 GLY A C 1
ATOM 722 O O . GLY A 1 90 ? 2.792 9.433 -4.119 1.00 85.56 90 GLY A O 1
ATOM 723 N N . CYS A 1 91 ? 1.861 7.549 -3.340 1.00 89.94 91 CYS A N 1
ATOM 724 C CA . CYS A 1 91 ? 1.198 7.121 -4.562 1.00 89.94 91 CYS A CA 1
ATOM 725 C C . CYS A 1 91 ? -0.329 7.176 -4.414 1.00 89.94 91 CYS A C 1
ATOM 727 O O . CYS A 1 91 ? -0.879 7.035 -3.322 1.00 89.94 91 CYS A O 1
ATOM 729 N N . TRP A 1 92 ? -1.027 7.411 -5.526 1.00 94.31 92 TRP A N 1
ATOM 730 C CA . TRP A 1 92 ? -2.488 7.360 -5.591 1.00 94.31 92 TRP A CA 1
ATOM 731 C C . TRP A 1 92 ? -2.927 5.954 -5.982 1.00 94.31 92 TRP A C 1
ATOM 733 O O . TRP A 1 92 ? -2.643 5.516 -7.097 1.00 94.31 92 TRP A O 1
ATOM 743 N N . LEU A 1 93 ? -3.627 5.266 -5.080 1.00 95.75 93 LEU A N 1
ATOM 744 C CA . LEU A 1 93 ? -3.999 3.861 -5.229 1.00 95.75 93 LEU A CA 1
ATOM 745 C C . LEU A 1 93 ? -5.513 3.671 -5.193 1.00 95.75 93 LEU A C 1
ATOM 747 O O . LEU A 1 93 ? -6.218 4.331 -4.429 1.00 95.75 93 LEU A O 1
ATOM 751 N N . HIS A 1 94 ? -6.008 2.737 -6.001 1.00 95.81 94 HIS A N 1
ATOM 752 C CA . HIS A 1 94 ? -7.389 2.275 -5.901 1.00 95.81 94 HIS A CA 1
ATOM 753 C C . HIS A 1 94 ? -7.535 1.247 -4.781 1.00 95.81 94 HIS A C 1
ATOM 755 O O . HIS A 1 94 ? -6.592 0.529 -4.442 1.00 95.81 94 HIS A O 1
ATOM 761 N N . LEU A 1 95 ? -8.748 1.150 -4.246 1.00 95.75 95 LEU A N 1
ATOM 762 C CA . LEU A 1 95 ? -9.159 -0.011 -3.473 1.00 95.75 95 LEU A CA 1
ATOM 763 C C . LEU A 1 95 ? -9.391 -1.193 -4.418 1.00 95.75 95 LEU A C 1
ATOM 765 O O . LEU A 1 95 ? -9.800 -1.016 -5.569 1.00 95.75 95 LEU A O 1
ATOM 769 N N . ALA A 1 96 ? -9.133 -2.400 -3.925 1.00 95.31 96 ALA A N 1
ATOM 770 C CA . ALA A 1 96 ? -9.462 -3.618 -4.639 1.00 95.31 96 ALA A CA 1
ATOM 771 C C . ALA A 1 96 ? -10.983 -3.714 -4.874 1.00 95.31 96 ALA A C 1
ATOM 773 O O . ALA A 1 96 ? -11.769 -3.280 -4.028 1.00 95.31 96 ALA A O 1
ATOM 774 N N . PRO A 1 97 ? -11.430 -4.291 -6.002 1.00 93.19 97 PRO A N 1
ATOM 775 C CA . PRO A 1 97 ? -12.852 -4.493 -6.254 1.00 93.19 97 PRO A CA 1
ATOM 776 C C . PRO A 1 97 ? -13.527 -5.262 -5.109 1.00 93.19 97 PRO A C 1
ATOM 778 O O . PRO A 1 97 ? -13.029 -6.299 -4.678 1.00 93.19 97 PRO A O 1
ATOM 781 N N . GLY A 1 98 ? -14.663 -4.757 -4.624 1.00 91.88 98 GLY A N 1
ATOM 782 C CA . GLY A 1 98 ? -15.404 -5.362 -3.510 1.00 91.88 98 GLY A CA 1
ATOM 783 C C . GLY A 1 98 ? -14.849 -5.050 -2.115 1.00 91.88 98 GLY A C 1
ATOM 784 O O . GLY A 1 98 ? -15.443 -5.480 -1.130 1.00 91.88 98 GLY A O 1
ATOM 785 N N . LEU A 1 99 ? -13.753 -4.291 -2.012 1.00 92.31 99 LEU A N 1
ATOM 786 C CA . LEU A 1 99 ? -13.263 -3.784 -0.737 1.00 92.31 99 LEU A CA 1
ATOM 787 C C . LEU A 1 99 ? -14.043 -2.523 -0.345 1.00 92.31 99 LEU A C 1
ATOM 789 O O . LEU A 1 99 ? -13.828 -1.453 -0.914 1.00 92.31 99 LEU A O 1
ATOM 793 N N . ASP A 1 100 ? -14.926 -2.663 0.641 1.00 91.31 100 ASP A N 1
ATOM 794 C CA . ASP A 1 100 ? -15.705 -1.566 1.217 1.00 91.31 100 ASP A CA 1
ATOM 795 C C . ASP A 1 100 ? -15.190 -1.246 2.626 1.00 91.31 100 ASP A C 1
ATOM 797 O O . ASP A 1 100 ? -15.455 -1.965 3.590 1.00 91.31 100 ASP A O 1
ATOM 801 N N . ILE A 1 101 ? -14.362 -0.205 2.723 1.00 89.00 101 ILE A N 1
ATOM 802 C CA . ILE A 1 101 ? -13.737 0.249 3.968 1.00 89.00 101 ILE A CA 1
ATOM 803 C C . ILE A 1 101 ? -13.818 1.771 4.058 1.00 89.00 101 ILE A C 1
ATOM 805 O O . ILE A 1 101 ? -13.554 2.488 3.090 1.00 89.00 101 ILE A O 1
ATOM 809 N N . GLU A 1 102 ? -14.120 2.285 5.249 1.00 92.31 102 GLU A N 1
ATOM 810 C CA . GLU A 1 102 ? -14.024 3.718 5.508 1.00 92.31 102 GLU A CA 1
ATOM 811 C C . GLU A 1 102 ? -12.548 4.105 5.691 1.00 92.31 102 GLU A C 1
ATOM 813 O O . GLU A 1 102 ? -11.981 4.040 6.781 1.00 92.31 102 GLU A O 1
ATOM 818 N N . CYS A 1 103 ? -11.904 4.487 4.591 1.00 92.31 103 CYS A N 1
ATOM 819 C CA . CYS A 1 103 ? -10.520 4.943 4.589 1.00 92.31 103 CYS A CA 1
ATOM 820 C C . CYS A 1 103 ? -10.365 6.253 5.377 1.00 92.31 103 CYS A C 1
ATOM 822 O O . CYS A 1 103 ? -10.926 7.283 5.001 1.00 92.31 103 CYS A O 1
ATOM 824 N N . ARG A 1 104 ? -9.530 6.244 6.419 1.00 93.00 104 ARG A N 1
ATOM 825 C CA . ARG A 1 104 ? -9.132 7.424 7.204 1.00 93.00 104 ARG A CA 1
ATOM 826 C C . ARG A 1 104 ? -7.625 7.627 7.157 1.00 93.00 104 ARG A C 1
ATOM 828 O O . ARG A 1 104 ? -6.848 6.674 7.092 1.00 93.00 104 ARG A O 1
ATOM 835 N N . ALA A 1 105 ? -7.195 8.879 7.205 1.00 91.81 105 ALA A N 1
ATOM 836 C CA . ALA A 1 105 ? -5.780 9.214 7.250 1.00 91.81 105 ALA A CA 1
ATOM 837 C C . ALA A 1 105 ? -5.107 8.675 8.523 1.00 91.81 105 ALA A C 1
ATOM 839 O O . ALA A 1 105 ? -5.690 8.670 9.609 1.00 91.81 105 ALA A O 1
ATOM 840 N N . GLY A 1 106 ? -3.874 8.192 8.368 1.00 88.62 106 GLY A N 1
ATOM 841 C CA . GLY A 1 106 ? -3.116 7.497 9.410 1.00 88.62 106 GLY A CA 1
ATOM 842 C C . GLY A 1 106 ? -3.369 5.985 9.483 1.00 88.62 106 GLY A C 1
ATOM 843 O O . GLY A 1 106 ? -2.561 5.272 10.081 1.00 88.62 106 GLY A O 1
ATOM 844 N N . MET A 1 107 ? -4.424 5.460 8.843 1.00 91.81 107 MET A N 1
ATOM 845 C CA . MET A 1 107 ? -4.664 4.014 8.805 1.00 91.81 107 MET A CA 1
ATOM 846 C C . MET A 1 107 ? -3.539 3.285 8.067 1.00 91.81 107 MET A C 1
ATOM 848 O O . MET A 1 107 ? -3.105 3.704 6.990 1.00 91.81 107 MET A O 1
ATOM 852 N N . SER A 1 108 ? -3.096 2.168 8.647 1.00 93.62 108 SER A N 1
ATOM 853 C CA . SER A 1 108 ? -2.195 1.228 7.982 1.00 93.62 108 SER A CA 1
ATOM 854 C C . SER A 1 108 ? -2.983 0.386 6.983 1.00 93.62 108 SER A C 1
ATOM 856 O O . SER A 1 108 ? -4.043 -0.146 7.311 1.00 93.62 108 SER A O 1
ATOM 858 N N . VAL A 1 109 ? -2.456 0.241 5.774 1.00 94.94 109 VAL A N 1
ATOM 859 C CA . VAL A 1 109 ? -3.082 -0.511 4.685 1.00 94.94 109 VAL A CA 1
ATOM 860 C C . VAL A 1 109 ? -2.116 -1.526 4.098 1.00 94.94 109 VAL A C 1
ATOM 862 O O . VAL A 1 109 ? -0.897 -1.339 4.129 1.00 94.94 109 VAL A O 1
ATOM 865 N N . ALA A 1 110 ? -2.680 -2.597 3.555 1.00 95.56 110 ALA A N 1
ATOM 866 C CA . ALA A 1 110 ? -1.963 -3.592 2.781 1.00 95.56 110 ALA A CA 1
ATOM 867 C C . ALA A 1 110 ? -2.133 -3.288 1.286 1.00 95.56 110 ALA A C 1
ATOM 869 O O . ALA A 1 110 ? -3.257 -3.148 0.798 1.00 95.56 110 ALA A O 1
ATOM 870 N N . VAL A 1 111 ? -1.016 -3.172 0.572 1.00 95.44 111 VAL A N 1
ATOM 871 C CA . VAL A 1 111 ? -0.946 -2.841 -0.854 1.00 95.44 111 VAL A CA 1
ATOM 872 C C . VAL A 1 111 ? -0.391 -4.036 -1.613 1.00 95.44 111 VAL A C 1
ATOM 874 O O . VAL A 1 111 ? 0.714 -4.496 -1.325 1.00 95.44 111 VAL A O 1
ATOM 877 N N . SER A 1 112 ? -1.158 -4.537 -2.576 1.00 94.31 112 SER A N 1
ATOM 878 C CA . SER A 1 112 ? -0.739 -5.624 -3.455 1.00 94.31 112 SER A CA 1
ATOM 879 C C . SER A 1 112 ? -0.078 -5.078 -4.717 1.00 94.31 112 SER A C 1
ATOM 881 O O . SER A 1 112 ? -0.578 -4.126 -5.316 1.00 94.31 112 SER A O 1
ATOM 883 N N . PHE A 1 113 ? 1.032 -5.703 -5.108 1.00 91.06 113 PHE A N 1
ATOM 884 C CA . PHE A 1 113 ? 1.763 -5.466 -6.348 1.00 91.06 113 PHE A CA 1
ATOM 885 C C . PHE A 1 113 ? 1.742 -6.737 -7.195 1.00 91.06 113 PHE A C 1
ATOM 887 O O . PHE A 1 113 ? 1.947 -7.835 -6.676 1.00 91.06 113 PHE A O 1
ATOM 894 N N . SER A 1 114 ? 1.534 -6.585 -8.501 1.00 85.81 114 SER A N 1
ATOM 895 C CA . SER A 1 114 ? 1.609 -7.703 -9.445 1.00 85.81 114 SER A CA 1
ATOM 896 C C . SER A 1 114 ? 3.073 -8.034 -9.731 1.00 85.81 114 SER A C 1
ATOM 898 O O . SER A 1 114 ? 3.858 -7.130 -10.013 1.00 85.81 114 SER A O 1
ATOM 900 N N . GLU A 1 115 ? 3.450 -9.314 -9.678 1.00 77.62 115 GLU A N 1
ATOM 901 C CA . GLU A 1 115 ? 4.840 -9.760 -9.898 1.00 77.62 115 GLU A CA 1
ATOM 902 C C . GLU A 1 115 ? 5.382 -9.362 -11.280 1.00 77.62 115 GLU A C 1
ATOM 904 O O . GLU A 1 115 ? 6.569 -9.077 -11.438 1.00 77.62 115 GLU A O 1
ATOM 909 N N . ASP A 1 116 ? 4.498 -9.317 -12.273 1.00 76.94 116 ASP A N 1
ATOM 910 C CA . ASP A 1 116 ? 4.779 -8.996 -13.669 1.00 76.94 116 ASP A CA 1
ATOM 911 C C . ASP A 1 116 ? 4.394 -7.559 -14.057 1.00 76.94 116 ASP A C 1
ATOM 913 O O . ASP A 1 116 ? 4.480 -7.202 -15.232 1.00 76.94 116 ASP A O 1
ATOM 917 N N . ASP A 1 117 ? 3.993 -6.730 -13.084 1.00 76.06 117 ASP A N 1
ATOM 918 C CA . ASP A 1 117 ? 3.568 -5.339 -13.300 1.00 76.06 117 ASP A CA 1
ATOM 919 C C . ASP A 1 117 ? 2.383 -5.208 -14.286 1.00 76.06 117 ASP A C 1
ATOM 921 O O . ASP A 1 117 ? 2.171 -4.158 -14.893 1.00 76.06 117 ASP A O 1
ATOM 925 N N . THR A 1 118 ? 1.595 -6.277 -14.476 1.00 81.81 118 THR A N 1
ATOM 926 C CA . THR A 1 118 ? 0.456 -6.270 -15.415 1.00 81.81 118 THR A CA 1
ATOM 927 C C . THR A 1 118 ? -0.719 -5.437 -14.927 1.00 81.81 118 THR A C 1
ATOM 929 O O . THR A 1 118 ? -1.488 -4.911 -15.738 1.00 81.81 118 THR A O 1
ATOM 932 N N . HIS A 1 119 ? -0.856 -5.284 -13.609 1.00 85.69 119 HIS A N 1
ATOM 933 C CA . HIS A 1 119 ? -1.920 -4.509 -12.990 1.00 85.69 119 HIS A CA 1
ATOM 934 C C . HIS A 1 119 ? -1.365 -3.473 -12.015 1.00 85.69 119 HIS A C 1
ATOM 936 O O . HIS A 1 119 ? -0.416 -3.771 -11.280 1.00 85.69 119 HIS A O 1
ATOM 942 N N . PRO A 1 120 ? -1.978 -2.273 -11.971 1.00 89.88 120 PRO A N 1
ATOM 943 C CA . PRO A 1 120 ? -1.583 -1.243 -11.027 1.00 89.88 120 PRO A CA 1
ATOM 944 C C . PRO A 1 120 ? -1.767 -1.743 -9.588 1.00 89.88 120 PRO A C 1
ATOM 946 O O . PRO A 1 120 ? -2.673 -2.538 -9.328 1.00 89.88 120 PRO A O 1
ATOM 949 N N . PRO A 1 121 ? -0.945 -1.264 -8.642 1.00 93.75 121 PRO A N 1
ATOM 950 C CA . PRO A 1 121 ? -1.058 -1.660 -7.249 1.00 93.75 121 PRO A CA 1
ATOM 951 C C . PRO A 1 121 ? -2.408 -1.262 -6.645 1.00 93.75 121 PRO A C 1
ATOM 953 O O . PRO A 1 121 ? -2.955 -0.194 -6.939 1.00 93.75 121 PRO A O 1
ATOM 956 N N . LEU A 1 122 ? -2.926 -2.123 -5.768 1.00 95.44 122 LEU A N 1
ATOM 957 C CA . LEU A 1 122 ? -4.245 -1.973 -5.150 1.00 95.44 122 LEU A CA 1
ATOM 958 C C . LEU A 1 122 ? -4.156 -2.071 -3.631 1.00 95.44 122 LEU A C 1
ATOM 960 O O . LEU A 1 122 ? -3.426 -2.900 -3.090 1.00 95.44 122 LEU A O 1
ATOM 964 N N . ILE A 1 123 ? -4.958 -1.266 -2.939 1.00 96.44 123 ILE A N 1
ATOM 965 C CA . ILE A 1 123 ? -5.220 -1.441 -1.511 1.00 96.44 123 ILE A CA 1
ATOM 966 C C . ILE A 1 123 ? -6.147 -2.647 -1.363 1.00 96.44 123 ILE A C 1
ATOM 968 O O . ILE A 1 123 ? -7.274 -2.611 -1.849 1.00 96.44 123 ILE A O 1
ATOM 972 N N . ILE A 1 124 ? -5.688 -3.703 -0.693 1.00 96.06 124 ILE A N 1
ATOM 973 C CA . ILE A 1 124 ? -6.459 -4.947 -0.516 1.00 96.06 124 ILE A CA 1
ATOM 974 C C . ILE A 1 124 ? -7.067 -5.091 0.885 1.00 96.06 124 ILE A C 1
ATOM 976 O O . ILE A 1 124 ? -7.852 -6.003 1.123 1.00 96.06 124 ILE A O 1
ATOM 980 N N . GLY A 1 125 ? -6.718 -4.203 1.819 1.00 93.88 125 GLY A N 1
ATOM 981 C CA . GLY A 1 125 ? -7.289 -4.205 3.161 1.00 93.88 125 GLY A CA 1
ATOM 982 C C . GLY A 1 125 ? -6.608 -3.238 4.123 1.00 93.88 125 GLY A C 1
ATOM 983 O O . GLY A 1 125 ? -5.578 -2.632 3.813 1.00 93.88 125 GLY A O 1
ATOM 984 N N . CYS A 1 126 ? -7.192 -3.118 5.313 1.00 92.12 126 CYS A N 1
ATOM 985 C CA . CYS A 1 126 ? -6.628 -2.375 6.435 1.00 92.12 126 CYS A CA 1
ATOM 986 C C . CYS A 1 126 ? -5.879 -3.319 7.369 1.00 92.12 126 CYS A C 1
ATOM 988 O O . CYS A 1 126 ? -6.315 -4.440 7.624 1.00 92.12 126 CYS A O 1
ATOM 990 N N . LEU A 1 127 ? -4.766 -2.842 7.910 1.00 88.88 127 LEU A N 1
ATOM 991 C CA . LEU A 1 127 ? -4.043 -3.530 8.968 1.00 88.88 127 LEU A CA 1
ATOM 992 C C . LEU A 1 127 ? -4.508 -2.979 10.321 1.00 88.88 127 LEU A C 1
ATOM 994 O O . LEU A 1 127 ? -4.780 -1.776 10.417 1.00 88.88 127 LEU A O 1
ATOM 998 N N . PRO A 1 128 ? -4.590 -3.823 11.366 1.00 82.44 128 PRO A N 1
ATOM 999 C CA . PRO A 1 128 ? -4.907 -3.350 12.705 1.00 82.44 128 PRO A CA 1
ATOM 1000 C C . PRO A 1 128 ? -3.896 -2.284 13.128 1.00 82.44 128 PRO A C 1
ATOM 1002 O O . PRO A 1 128 ? -2.729 -2.316 12.716 1.00 82.44 128 PRO A O 1
ATOM 1005 N N . ALA A 1 129 ? -4.347 -1.334 13.950 1.00 74.12 129 ALA A N 1
ATOM 1006 C CA . ALA A 1 129 ? -3.438 -0.394 14.581 1.00 74.12 129 ALA A CA 1
ATOM 1007 C C . ALA A 1 129 ? -2.380 -1.216 15.319 1.00 74.12 129 ALA A C 1
ATOM 1009 O O . ALA A 1 129 ? -2.693 -1.995 16.217 1.00 74.12 129 ALA A O 1
ATOM 1010 N N . GLN A 1 130 ? -1.128 -1.094 14.884 1.00 59.41 130 GLN A N 1
ATOM 1011 C CA . GLN A 1 130 ? -0.025 -1.683 15.613 1.00 59.41 130 GLN A CA 1
ATOM 1012 C C . GLN A 1 130 ? 0.137 -0.819 16.855 1.00 59.41 130 GLN A C 1
ATOM 1014 O O . GLN A 1 130 ? 0.813 0.208 16.823 1.00 59.41 130 GLN A O 1
ATOM 1019 N N . GLU A 1 131 ? -0.543 -1.203 17.931 1.00 51.56 131 GLU A N 1
ATOM 1020 C CA . GLU A 1 131 ? -0.178 -0.745 19.257 1.00 51.56 131 GLU A CA 1
ATOM 1021 C C . GLU A 1 131 ? 1.309 -1.046 19.383 1.00 51.56 131 GLU A C 1
ATOM 1023 O O . GLU A 1 131 ? 1.757 -2.179 19.166 1.00 51.56 131 GLU A O 1
ATOM 1028 N N . ALA A 1 132 ? 2.103 0.001 19.607 1.00 49.12 132 ALA A N 1
ATOM 1029 C CA . ALA A 1 132 ? 3.466 -0.185 20.042 1.00 49.12 132 ALA A CA 1
ATOM 1030 C C . ALA A 1 132 ? 3.341 -0.992 21.326 1.00 49.12 132 ALA A C 1
ATOM 1032 O O . ALA A 1 132 ? 3.019 -0.418 22.365 1.00 49.12 132 ALA A O 1
ATOM 1033 N N . ARG A 1 133 ? 3.501 -2.320 21.228 1.00 44.25 133 ARG A N 1
ATOM 1034 C CA . ARG A 1 133 ? 3.666 -3.184 22.387 1.00 44.25 133 ARG A CA 1
ATOM 1035 C C . ARG A 1 133 ? 4.710 -2.470 23.208 1.00 44.25 133 ARG A C 1
ATOM 1037 O O . ARG A 1 133 ? 5.858 -2.351 22.770 1.00 44.25 133 ARG A O 1
ATOM 1044 N N . ARG A 1 134 ? 4.295 -1.900 24.339 1.00 47.31 134 ARG A N 1
ATOM 1045 C CA . ARG A 1 134 ? 5.278 -1.439 25.299 1.00 47.31 134 ARG A CA 1
ATOM 1046 C C . ARG A 1 134 ? 6.091 -2.691 25.562 1.00 47.31 134 ARG A C 1
ATOM 1048 O O . ARG A 1 134 ? 5.524 -3.756 25.775 1.00 47.31 134 ARG A O 1
ATOM 1055 N N . GLU A 1 135 ? 7.406 -2.587 25.514 1.00 49.62 135 GLU A N 1
ATOM 1056 C CA . GLU A 1 135 ? 8.298 -3.710 25.825 1.00 49.62 135 GLU A CA 1
ATOM 1057 C C . GLU A 1 135 ? 8.021 -4.299 27.233 1.00 49.62 135 GLU A C 1
ATOM 1059 O O . GLU A 1 135 ? 8.486 -5.380 27.567 1.00 49.62 135 GLU A O 1
ATOM 1064 N N . ASN A 1 136 ? 7.174 -3.612 28.014 1.00 51.38 136 ASN A N 1
ATOM 1065 C CA . ASN A 1 136 ? 6.635 -3.988 29.312 1.00 51.38 136 ASN A CA 1
ATOM 1066 C C . ASN A 1 136 ? 5.161 -4.448 29.328 1.00 51.38 136 ASN A C 1
ATOM 1068 O O . ASN A 1 136 ? 4.627 -4.576 30.425 1.00 51.38 136 ASN A O 1
ATOM 1072 N N . ASP A 1 137 ? 4.472 -4.663 28.201 1.00 50.09 137 ASP A N 1
ATOM 1073 C CA . ASP A 1 137 ? 3.168 -5.342 28.252 1.00 50.09 137 ASP A CA 1
ATOM 1074 C C . ASP A 1 137 ? 3.418 -6.828 28.536 1.00 50.09 137 ASP A C 1
ATOM 1076 O O . ASP A 1 137 ? 3.990 -7.522 27.683 1.00 50.09 137 ASP A O 1
ATOM 1080 N N . P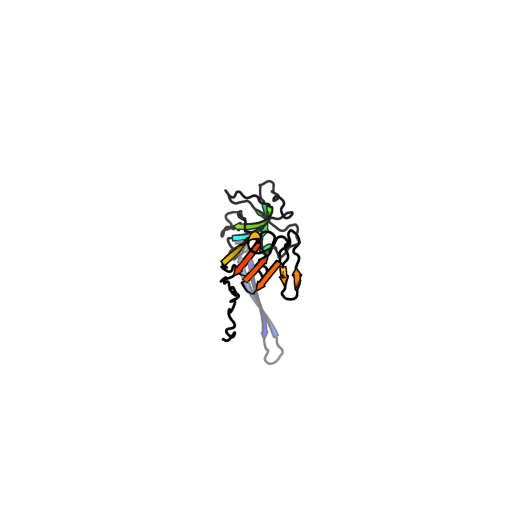RO A 1 138 ? 3.048 -7.340 29.727 1.00 55.56 138 PRO A N 1
ATOM 1081 C CA . PRO A 1 138 ? 3.227 -8.749 30.020 1.00 55.56 138 PRO A CA 1
ATOM 1082 C C . PRO A 1 138 ? 2.408 -9.558 29.012 1.00 55.56 138 PRO A C 1
ATOM 1084 O O . PRO A 1 138 ? 1.270 -9.211 28.688 1.00 55.56 138 PRO A O 1
ATOM 1087 N N . ALA A 1 139 ? 3.008 -10.635 28.495 1.00 56.41 139 ALA A N 1
ATOM 1088 C CA . ALA A 1 139 ? 2.309 -11.597 27.650 1.00 56.41 139 ALA A CA 1
ATOM 1089 C C . ALA A 1 139 ? 0.962 -11.971 28.295 1.00 56.41 139 ALA A C 1
ATOM 1091 O O . ALA A 1 139 ? 0.908 -12.041 29.526 1.00 56.41 139 ALA A O 1
ATOM 1092 N N . PRO A 1 140 ? -0.105 -12.218 27.508 1.00 56.75 140 PRO A N 1
ATOM 1093 C CA . PRO A 1 140 ? -1.376 -12.659 28.064 1.00 56.75 140 PRO A CA 1
ATOM 1094 C C . PRO A 1 140 ? -1.124 -13.930 28.876 1.00 56.75 140 PRO A C 1
ATOM 1096 O O . PRO A 1 140 ? -0.825 -14.990 28.331 1.00 56.75 140 PRO A O 1
ATOM 1099 N N . VAL A 1 141 ? -1.145 -13.779 30.196 1.00 63.41 141 VAL A N 1
ATOM 1100 C CA . VAL A 1 141 ? -1.046 -14.876 31.146 1.00 63.41 141 VAL A CA 1
ATOM 1101 C C . VAL A 1 141 ? -2.454 -15.404 31.339 1.00 63.41 141 VAL A C 1
ATOM 1103 O O . VAL A 1 141 ? -3.357 -14.632 31.668 1.00 63.41 141 VAL A O 1
ATOM 1106 N N . ASP A 1 142 ? -2.631 -16.708 31.122 1.00 73.94 142 ASP A N 1
ATOM 1107 C CA . ASP A 1 142 ? -3.868 -17.439 31.410 1.00 73.94 142 ASP A CA 1
ATOM 1108 C C . ASP A 1 142 ? -4.120 -17.444 32.924 1.00 73.94 142 ASP A C 1
ATOM 1110 O O . ASP A 1 142 ? -3.870 -18.416 33.639 1.00 73.94 142 ASP A O 1
ATOM 1114 N N . ASN A 1 143 ? -4.565 -16.304 33.436 1.00 79.12 143 ASN A N 1
ATOM 1115 C CA . ASN A 1 143 ? -4.851 -16.104 34.839 1.00 79.12 143 ASN A CA 1
ATOM 1116 C C . ASN A 1 143 ? -6.312 -16.423 35.124 1.00 79.12 143 ASN A C 1
ATOM 1118 O O . ASN A 1 143 ? -7.224 -16.025 34.399 1.00 79.12 143 ASN A O 1
ATOM 1122 N N . VAL A 1 144 ? -6.531 -17.071 36.262 1.00 82.38 144 VAL A N 1
ATOM 1123 C CA . VAL A 1 144 ? -7.851 -17.138 36.871 1.00 82.38 144 VAL A CA 1
ATOM 1124 C C . VAL A 1 144 ? -8.181 -15.744 37.389 1.00 82.38 144 VAL A C 1
ATOM 1126 O O . VAL A 1 144 ? -7.401 -15.164 38.148 1.00 82.38 144 VAL A O 1
ATOM 1129 N N . GLN A 1 145 ? -9.332 -15.217 36.977 1.00 85.31 145 GLN A N 1
ATOM 1130 C CA . GLN A 1 145 ? -9.886 -13.975 37.504 1.00 85.31 145 GLN A CA 1
ATOM 1131 C C . GLN A 1 145 ? -10.981 -14.288 38.519 1.00 85.31 145 GLN A C 1
ATOM 1133 O O . GLN A 1 145 ? -11.882 -15.084 38.254 1.00 85.31 145 GLN A O 1
ATOM 1138 N N . MET A 1 146 ? -10.909 -13.649 39.682 1.00 79.19 146 MET A N 1
ATOM 1139 C CA . MET A 1 146 ? -11.940 -13.707 40.709 1.00 79.19 146 MET A CA 1
ATOM 1140 C C . MET A 1 146 ? -12.336 -12.293 41.109 1.00 79.19 146 MET A C 1
ATOM 1142 O O . MET A 1 146 ? -11.477 -11.483 41.451 1.00 79.19 146 MET A O 1
ATOM 1146 N N . HIS A 1 147 ? -13.637 -12.025 41.095 1.00 87.19 147 HIS A N 1
ATOM 1147 C CA . HIS A 1 147 ? -14.219 -10.767 41.541 1.00 87.19 147 HIS A CA 1
ATOM 1148 C C . HIS A 1 147 ? -15.004 -11.005 42.832 1.00 87.19 147 HIS A C 1
ATOM 1150 O O . HIS A 1 147 ? -15.787 -11.953 42.916 1.00 87.19 147 HIS A O 1
ATOM 1156 N N . LEU A 1 148 ? -14.762 -10.178 43.845 1.00 79.75 148 LEU A N 1
ATOM 1157 C CA . LEU A 1 148 ? -15.543 -10.146 45.072 1.00 79.75 148 LEU A CA 1
ATOM 1158 C C . LEU A 1 148 ? -16.272 -8.809 45.132 1.00 79.75 148 LEU A C 1
ATOM 1160 O O . LEU A 1 148 ? -15.628 -7.757 45.126 1.00 79.75 148 LEU A O 1
ATOM 1164 N N . ASP A 1 149 ? -17.594 -8.868 45.257 1.00 77.94 149 ASP A N 1
ATOM 1165 C CA . ASP A 1 149 ? -18.437 -7.691 45.435 1.00 77.94 149 ASP A CA 1
ATOM 1166 C C . ASP A 1 149 ? -18.155 -7.003 46.773 1.00 77.94 149 ASP A C 1
ATOM 1168 O O . ASP A 1 149 ? -18.022 -7.652 47.817 1.00 77.94 149 ASP A O 1
ATOM 1172 N N . ARG A 1 150 ? -18.138 -5.667 46.776 1.00 70.69 150 ARG A N 1
ATOM 1173 C CA . ARG A 1 150 ? -17.821 -4.849 47.971 1.00 70.69 150 ARG A CA 1
ATOM 1174 C C . ARG A 1 150 ? -18.675 -5.179 49.189 1.00 70.69 150 ARG A C 1
ATOM 1176 O O . ARG A 1 150 ? -18.179 -5.113 50.313 1.00 70.69 150 ARG A O 1
ATOM 1183 N N . GLN A 1 151 ? -19.930 -5.573 48.967 1.00 69.19 151 GLN A N 1
ATOM 1184 C CA . GLN A 1 151 ? -20.881 -5.942 50.020 1.00 69.19 151 GLN A CA 1
ATOM 1185 C C . GLN A 1 151 ? -20.409 -7.131 50.874 1.00 69.19 151 GLN A C 1
ATOM 1187 O O . GLN A 1 151 ? -20.899 -7.315 51.985 1.00 69.19 151 GLN A O 1
ATOM 1192 N N . MET A 1 152 ? -19.451 -7.923 50.382 1.00 61.19 152 MET A N 1
ATOM 1193 C CA . MET A 1 152 ? -18.967 -9.131 51.051 1.00 61.19 152 MET A CA 1
ATOM 1194 C C . MET A 1 152 ? -17.811 -8.877 52.033 1.00 61.19 152 MET A C 1
ATOM 1196 O O . MET A 1 152 ? -17.522 -9.755 52.845 1.00 61.19 152 MET A O 1
ATOM 1200 N N . PHE A 1 153 ? -17.121 -7.727 51.975 1.00 63.62 153 PHE A N 1
ATOM 1201 C CA . PHE A 1 153 ? -15.874 -7.541 52.741 1.00 63.62 153 PHE A CA 1
ATOM 1202 C C . PHE A 1 153 ? -15.541 -6.107 53.187 1.00 63.62 153 PHE A C 1
ATOM 1204 O O . PHE A 1 153 ? -14.623 -5.948 53.993 1.00 63.62 153 PHE A O 1
ATOM 1211 N N . ILE A 1 154 ? -16.256 -5.071 52.730 1.00 60.75 154 ILE A N 1
ATOM 1212 C CA . ILE A 1 154 ? -16.056 -3.692 53.208 1.00 60.75 154 ILE A CA 1
ATOM 1213 C C . ILE A 1 154 ? -17.315 -3.229 53.946 1.00 60.75 154 ILE A C 1
ATOM 1215 O O . ILE A 1 154 ? -18.424 -3.313 53.424 1.00 60.75 154 ILE A O 1
ATOM 1219 N N . GLY A 1 155 ? -17.142 -2.739 55.176 1.00 61.03 155 GLY A N 1
ATOM 1220 C CA . GLY A 1 155 ? -18.202 -2.042 55.908 1.00 61.03 155 GLY A CA 1
ATOM 1221 C C . GLY A 1 155 ? -18.622 -0.729 55.218 1.00 61.03 155 GLY A C 1
ATOM 1222 O O . GLY A 1 155 ? -18.018 -0.322 54.227 1.00 61.03 155 GLY A O 1
ATOM 1223 N N . PRO A 1 156 ? -19.632 -0.015 55.738 1.00 60.12 156 PRO A N 1
ATOM 1224 C CA . PRO A 1 156 ? -20.186 1.182 55.089 1.00 60.12 156 PRO A CA 1
ATOM 1225 C C . PRO A 1 156 ? -19.168 2.315 54.849 1.00 60.12 156 PRO A C 1
ATOM 1227 O O . PRO A 1 156 ? -19.361 3.128 53.949 1.00 60.12 156 PRO A O 1
ATOM 1230 N N . ASP A 1 157 ? -18.061 2.339 55.595 1.00 63.56 157 ASP A N 1
ATOM 1231 C CA . ASP A 1 157 ? -17.149 3.487 55.667 1.00 63.56 157 ASP A CA 1
ATOM 1232 C C . ASP A 1 157 ? -16.040 3.506 54.594 1.00 63.56 157 ASP A C 1
ATOM 1234 O O . ASP A 1 157 ? -15.161 4.365 54.644 1.00 63.56 157 ASP A O 1
ATOM 1238 N N . ARG A 1 158 ? -16.048 2.574 53.624 1.00 65.25 158 ARG A N 1
ATOM 1239 C CA . ARG A 1 158 ? -15.068 2.501 52.509 1.00 65.25 158 ARG A CA 1
ATOM 1240 C C . ARG A 1 158 ? -13.592 2.623 52.948 1.00 65.25 158 ARG A C 1
ATOM 1242 O O . ARG A 1 158 ? -12.761 3.176 52.229 1.00 65.25 158 ARG A O 1
ATOM 1249 N N . LEU A 1 159 ? -13.263 2.100 54.129 1.00 67.19 159 LEU A N 1
ATOM 1250 C CA . LEU A 1 159 ? -11.953 2.261 54.758 1.00 67.19 159 LEU A CA 1
ATOM 1251 C C . LEU A 1 159 ? -11.159 0.955 54.745 1.00 67.19 159 LEU A C 1
ATOM 1253 O O . LEU A 1 159 ? -11.637 -0.062 55.250 1.00 67.19 159 LEU A O 1
ATOM 1257 N N . LEU A 1 160 ? -9.915 0.998 54.263 1.00 67.81 160 LEU A N 1
ATOM 1258 C CA . LEU A 1 160 ? -8.971 -0.106 54.433 1.00 67.81 160 LEU A CA 1
ATOM 1259 C C . LEU A 1 160 ? -8.009 0.229 55.575 1.00 67.81 160 LEU A C 1
ATOM 1261 O O . LEU A 1 160 ? -7.211 1.161 55.475 1.00 67.81 160 LEU A O 1
ATOM 1265 N N . ARG A 1 161 ? -8.109 -0.514 56.682 1.00 65.62 161 ARG A N 1
ATOM 1266 C CA . ARG A 1 161 ? -7.290 -0.306 57.882 1.00 65.62 161 ARG A CA 1
ATOM 1267 C C . ARG A 1 161 ? -6.104 -1.263 57.891 1.00 65.62 161 ARG A C 1
ATOM 1269 O O . ARG A 1 161 ? -6.277 -2.480 57.889 1.00 65.62 161 ARG A O 1
ATOM 1276 N N . LEU A 1 162 ? -4.907 -0.701 57.920 1.00 74.12 162 LEU A N 1
ATOM 1277 C CA . LEU A 1 162 ? -3.653 -1.418 58.095 1.00 74.12 162 LEU A CA 1
ATOM 1278 C C . LEU A 1 162 ? -3.459 -1.781 59.577 1.00 74.12 162 LEU A C 1
ATOM 1280 O O . LEU A 1 162 ? -4.079 -1.201 60.473 1.00 74.12 162 LEU A O 1
ATOM 1284 N N . ALA A 1 163 ? -2.625 -2.788 59.843 1.00 71.81 163 ALA A N 1
ATOM 1285 C CA . ALA A 1 163 ? -2.464 -3.369 61.180 1.00 71.81 163 ALA A CA 1
ATOM 1286 C C . ALA A 1 163 ? -1.906 -2.383 62.225 1.00 71.81 163 ALA A C 1
ATOM 1288 O O . ALA A 1 163 ? -2.185 -2.518 63.414 1.00 71.81 163 ALA A O 1
ATOM 1289 N N . ASP A 1 164 ? -1.156 -1.379 61.778 1.00 78.56 164 ASP A N 1
ATOM 1290 C CA . ASP A 1 164 ? -0.612 -0.279 62.580 1.00 78.56 164 ASP A CA 1
ATOM 1291 C C . ASP A 1 164 ? -1.633 0.844 62.852 1.00 78.56 164 ASP A C 1
ATOM 1293 O O . ASP A 1 164 ? -1.328 1.822 63.531 1.00 78.56 164 ASP A O 1
ATOM 1297 N N . GLY A 1 165 ? -2.866 0.695 62.359 1.00 74.56 165 GLY A N 1
ATOM 1298 C CA . GLY A 1 165 ? -3.940 1.665 62.522 1.00 74.56 165 GLY A CA 1
ATOM 1299 C C . GLY A 1 165 ? -3.971 2.753 61.452 1.00 74.56 165 GLY A C 1
ATOM 1300 O O . GLY A 1 165 ? -4.860 3.601 61.520 1.00 74.56 165 GLY A O 1
ATOM 1301 N N . VAL A 1 166 ? -3.068 2.722 60.464 1.00 78.75 166 VAL A N 1
ATOM 1302 C CA . VAL A 1 166 ? -3.131 3.608 59.296 1.00 78.75 166 VAL A CA 1
ATOM 1303 C C . VAL A 1 166 ? -4.335 3.229 58.440 1.00 78.75 166 VAL A C 1
ATOM 1305 O O . VAL A 1 166 ? -4.603 2.052 58.200 1.00 78.75 166 VAL A O 1
ATOM 1308 N N . CYS A 1 167 ? -5.069 4.229 57.963 1.00 75.62 167 CYS A N 1
ATOM 1309 C CA . CYS A 1 167 ? -6.244 4.015 57.134 1.00 75.62 167 CYS A CA 1
ATOM 1310 C C . CYS A 1 167 ? -6.036 4.607 55.744 1.00 75.62 167 CYS A C 1
ATOM 1312 O O . CYS A 1 167 ? -5.687 5.779 55.604 1.00 75.62 167 CYS A O 1
ATOM 1314 N N . LEU A 1 168 ? -6.284 3.792 54.724 1.00 70.25 168 LEU A N 1
ATOM 1315 C CA . LEU A 1 168 ? -6.312 4.220 53.334 1.00 70.25 168 LEU A CA 1
ATOM 1316 C C . LEU A 1 168 ? -7.755 4.558 52.954 1.00 70.25 168 LEU A C 1
ATOM 1318 O O . LEU A 1 168 ? -8.650 3.718 53.071 1.00 70.25 168 LEU A O 1
ATOM 1322 N N . TYR A 1 169 ? -7.953 5.795 52.501 1.00 73.00 169 TYR A N 1
ATOM 1323 C CA . TYR A 1 169 ? -9.212 6.276 51.941 1.00 73.00 169 TYR A CA 1
ATOM 1324 C C . TYR A 1 169 ? -9.128 6.241 50.417 1.00 73.00 169 TYR A C 1
ATOM 1326 O O . TYR A 1 169 ? -8.213 6.816 49.827 1.00 73.00 169 TYR A O 1
ATOM 1334 N N . LEU A 1 170 ? -10.096 5.582 49.788 1.00 73.75 170 LEU A N 1
ATOM 1335 C CA . LEU A 1 170 ? -10.257 5.541 48.337 1.00 73.75 170 LEU A CA 1
ATOM 1336 C C . LEU A 1 170 ? -11.396 6.489 47.961 1.00 73.75 170 LEU A C 1
ATOM 1338 O O . LEU A 1 170 ? -12.537 6.280 48.376 1.00 73.75 170 LEU A O 1
ATOM 1342 N N . GLY A 1 171 ? -11.085 7.545 47.208 1.00 73.06 171 GLY A N 1
ATOM 1343 C CA . GLY A 1 171 ? -12.109 8.423 46.646 1.00 73.06 171 GLY A CA 1
ATOM 1344 C C . GLY A 1 171 ? -12.945 7.698 45.589 1.00 73.06 171 GLY A C 1
ATOM 1345 O O . GLY A 1 171 ? -12.529 6.674 45.051 1.00 73.06 171 GLY A O 1
ATOM 1346 N N . GLU A 1 172 ? -14.111 8.241 45.258 1.00 76.88 172 GLU A N 1
ATOM 1347 C CA . GLU A 1 172 ? -14.909 7.748 44.130 1.00 76.88 172 GLU A CA 1
ATOM 1348 C C . GLU A 1 172 ? -14.090 7.794 42.824 1.00 76.88 172 GLU A C 1
ATOM 1350 O O . GLU A 1 172 ? -13.316 8.725 42.591 1.00 76.88 172 GLU A O 1
ATOM 1355 N N . GLY A 1 173 ? -14.192 6.743 42.016 1.00 77.94 173 GLY A N 1
ATOM 1356 C CA . GLY A 1 173 ? -13.399 6.500 40.812 1.00 77.94 173 GLY A CA 1
ATOM 1357 C C . GLY A 1 173 ? -11.943 6.094 41.071 1.00 77.94 173 GLY A C 1
ATOM 1358 O O . GLY A 1 173 ? -11.189 5.898 40.116 1.00 77.94 173 GLY A O 1
ATOM 1359 N N . SER A 1 174 ? -11.515 5.975 42.334 1.00 78.81 174 SER A N 1
ATOM 1360 C CA . SER A 1 174 ? -10.132 5.619 42.664 1.00 78.81 174 SER A CA 1
ATOM 1361 C C . SER A 1 174 ? -9.914 4.115 42.577 1.00 78.81 174 SER A C 1
ATOM 1363 O O . SER A 1 174 ? -10.686 3.321 43.112 1.00 78.81 174 SER A O 1
ATOM 1365 N N . LYS A 1 175 ? -8.802 3.733 41.949 1.00 84.19 175 LYS A N 1
ATOM 1366 C CA . LYS A 1 175 ? -8.370 2.347 41.794 1.00 84.19 175 LYS A CA 1
ATOM 1367 C C . LYS A 1 175 ? -6.987 2.155 42.405 1.00 84.19 175 LYS A C 1
ATOM 1369 O O . LYS A 1 175 ? -6.071 2.917 42.103 1.00 84.19 175 LYS A O 1
ATOM 1374 N N . VAL A 1 176 ? -6.828 1.110 43.211 1.00 84.38 176 VAL A N 1
ATOM 1375 C CA . VAL A 1 176 ? -5.528 0.644 43.710 1.00 84.38 176 VAL A CA 1
ATOM 1376 C C . VAL A 1 176 ? -5.215 -0.707 43.090 1.00 84.38 176 VAL A C 1
ATOM 1378 O O . VAL A 1 176 ? -6.047 -1.609 43.117 1.00 84.38 176 VAL A O 1
ATOM 1381 N N . THR A 1 177 ? -4.005 -0.843 42.554 1.00 86.44 177 THR A N 1
ATOM 1382 C CA . THR A 1 177 ? -3.504 -2.071 41.933 1.00 86.44 177 THR A CA 1
ATOM 1383 C C . THR A 1 177 ? -2.184 -2.469 42.593 1.00 86.44 177 THR A C 1
ATOM 1385 O O . THR A 1 177 ? -1.307 -1.625 42.768 1.00 86.44 177 THR A O 1
ATOM 1388 N N . LEU A 1 178 ? -2.048 -3.739 42.977 1.00 82.06 178 LEU A N 1
ATOM 1389 C CA . LEU A 1 178 ? -0.801 -4.346 43.436 1.00 82.06 178 LEU A CA 1
ATOM 1390 C C . LEU A 1 178 ? -0.411 -5.463 42.473 1.00 82.06 178 LEU A C 1
ATOM 1392 O O . LEU A 1 178 ? -1.142 -6.445 42.344 1.00 82.06 178 LEU A O 1
ATOM 1396 N N . ASP A 1 179 ? 0.762 -5.330 41.864 1.00 84.62 179 ASP A N 1
ATOM 1397 C CA . ASP A 1 179 ? 1.314 -6.316 40.941 1.00 84.62 179 ASP A CA 1
ATOM 1398 C C . ASP A 1 179 ? 2.468 -7.088 41.592 1.00 84.62 179 ASP A C 1
ATOM 1400 O O . ASP A 1 179 ? 3.391 -6.511 42.172 1.00 84.62 179 ASP A O 1
ATOM 1404 N N . ALA A 1 180 ? 2.420 -8.413 41.486 1.00 78.81 180 ALA A N 1
ATOM 1405 C CA . ALA A 1 180 ? 3.431 -9.345 41.966 1.00 78.81 180 ALA A CA 1
ATOM 1406 C C . ALA A 1 180 ? 3.704 -10.404 40.887 1.00 78.81 180 ALA A C 1
ATOM 1408 O O . ALA A 1 180 ? 3.058 -11.454 40.823 1.00 78.81 180 ALA A O 1
ATOM 1409 N N . GLY A 1 181 ? 4.672 -10.123 40.012 1.00 82.31 181 GLY A N 1
ATOM 1410 C CA . GLY A 1 181 ? 4.990 -10.987 38.873 1.00 82.31 181 GLY A CA 1
ATOM 1411 C C . GLY A 1 181 ? 3.823 -11.055 37.888 1.00 82.31 181 GLY A C 1
ATOM 1412 O O . GLY A 1 181 ? 3.437 -10.039 37.324 1.00 82.31 181 GLY A O 1
ATOM 1413 N N . SER A 1 182 ? 3.255 -12.247 37.693 1.00 80.88 182 SER A N 1
ATOM 1414 C CA . SER A 1 182 ? 2.056 -12.460 36.868 1.00 80.88 182 SER A CA 1
ATOM 1415 C C . SER A 1 182 ? 0.741 -12.325 37.640 1.00 80.88 182 SER A C 1
ATOM 1417 O O . SER A 1 182 ? -0.313 -12.640 37.095 1.00 80.88 182 SER A O 1
ATOM 1419 N N . SER A 1 183 ? 0.786 -11.930 38.914 1.00 85.50 183 SER A N 1
ATOM 1420 C CA . SER A 1 183 ? -0.395 -11.802 39.769 1.00 85.50 183 SER A CA 1
ATOM 1421 C C . SER A 1 183 ? -0.734 -10.335 40.000 1.00 85.50 183 SER A C 1
ATOM 1423 O O . SER A 1 183 ? 0.154 -9.550 40.316 1.00 85.50 183 SER A O 1
ATOM 1425 N N . THR A 1 184 ? -2.012 -9.987 39.911 1.00 88.50 184 THR A N 1
ATOM 1426 C CA . THR A 1 184 ? -2.518 -8.631 40.123 1.00 88.50 184 THR A CA 1
ATOM 1427 C C . THR A 1 184 ? -3.692 -8.656 41.091 1.00 88.50 184 THR A C 1
ATOM 1429 O O . THR A 1 184 ? -4.614 -9.463 40.955 1.00 88.50 184 THR A O 1
ATOM 1432 N N . VAL A 1 185 ? -3.672 -7.743 42.057 1.00 88.69 185 VAL A N 1
ATOM 1433 C CA . VAL A 1 185 ? -4.787 -7.452 42.960 1.00 88.69 185 VAL A CA 1
ATOM 1434 C C . VAL A 1 185 ? -5.267 -6.037 42.685 1.00 88.69 185 VAL A C 1
ATOM 1436 O O . VAL A 1 185 ? -4.474 -5.104 42.741 1.00 88.69 185 VAL A O 1
ATOM 1439 N N . GLN A 1 186 ? -6.552 -5.863 42.411 1.00 88.50 186 GLN A N 1
ATOM 1440 C CA . GLN A 1 186 ? -7.169 -4.574 42.124 1.00 88.50 186 GLN A CA 1
ATOM 1441 C C . GLN A 1 186 ? -8.326 -4.311 43.086 1.00 88.50 186 GLN A C 1
ATOM 1443 O O . GLN A 1 186 ? -9.136 -5.197 43.332 1.00 88.50 186 GLN A O 1
ATOM 1448 N N . ILE A 1 187 ? -8.409 -3.090 43.608 1.00 87.38 187 ILE A N 1
ATOM 1449 C CA . ILE A 1 187 ? -9.519 -2.602 44.429 1.00 87.38 187 ILE A CA 1
ATOM 1450 C C . ILE A 1 187 ? -10.037 -1.315 43.800 1.00 87.38 187 ILE A C 1
ATOM 1452 O O . ILE A 1 187 ? -9.260 -0.383 43.586 1.00 87.38 187 ILE A O 1
ATOM 1456 N N . ASP A 1 188 ? -11.332 -1.263 43.521 1.00 85.62 188 ASP A N 1
ATOM 1457 C CA . ASP A 1 188 ? -11.997 -0.118 42.901 1.00 85.62 188 ASP A CA 1
ATOM 1458 C C . ASP A 1 188 ? -13.421 0.064 43.445 1.00 85.62 188 ASP A C 1
ATOM 1460 O O . ASP A 1 188 ? -13.727 -0.326 44.583 1.00 85.62 188 ASP A O 1
ATOM 1464 N N . ASP A 1 189 ? -14.269 0.725 42.650 1.00 81.69 189 ASP A N 1
ATOM 1465 C CA . ASP A 1 189 ? -15.641 1.001 43.019 1.00 81.69 189 ASP A CA 1
ATOM 1466 C C . ASP A 1 189 ? -16.617 -0.168 42.913 1.00 81.69 189 ASP A C 1
ATOM 1468 O O . ASP A 1 189 ? -17.665 -0.125 43.570 1.00 81.69 189 ASP A O 1
ATOM 1472 N N . ASP A 1 190 ? -16.235 -1.222 42.200 1.00 80.69 190 ASP A N 1
ATOM 1473 C CA . ASP A 1 190 ? -17.034 -2.427 42.005 1.00 80.69 190 ASP A CA 1
ATOM 1474 C C . ASP A 1 190 ? -16.630 -3.521 42.996 1.00 80.69 190 ASP A C 1
ATOM 1476 O O . ASP A 1 190 ? -17.485 -4.241 43.515 1.00 80.69 190 ASP A O 1
ATOM 1480 N N . GLY A 1 191 ? -15.347 -3.598 43.366 1.00 80.44 191 GLY A N 1
ATOM 1481 C CA . GLY A 1 191 ? -14.906 -4.624 44.304 1.00 80.44 191 GLY A CA 1
ATOM 1482 C C . GLY A 1 191 ? -13.418 -4.874 44.375 1.00 80.44 191 GLY A C 1
ATOM 1483 O O . GLY A 1 191 ? -12.586 -4.011 44.102 1.00 80.44 191 GLY A O 1
ATOM 1484 N N . LEU A 1 192 ? -13.103 -6.086 44.824 1.00 86.06 192 LEU A N 1
ATOM 1485 C CA . LEU A 1 192 ? -11.757 -6.637 44.845 1.00 86.06 192 LEU A CA 1
ATOM 1486 C C . LEU A 1 192 ? -11.655 -7.634 43.693 1.00 86.06 192 LEU A C 1
ATOM 1488 O O . LEU A 1 192 ? -12.357 -8.643 43.679 1.00 86.06 192 LEU A O 1
ATOM 1492 N N . THR A 1 193 ? -10.752 -7.373 42.758 1.00 87.75 193 THR A N 1
ATOM 1493 C CA . THR A 1 193 ? -10.441 -8.271 41.648 1.00 87.75 193 THR A CA 1
ATOM 1494 C C . THR A 1 193 ? -9.057 -8.878 41.848 1.00 87.75 193 THR A C 1
ATOM 1496 O O . THR A 1 193 ? -8.073 -8.169 42.040 1.00 87.75 193 THR A O 1
ATOM 1499 N N . LEU A 1 194 ? -8.976 -10.204 41.800 1.00 88.38 194 LEU A N 1
ATOM 1500 C CA . LEU A 1 194 ? -7.747 -10.986 41.905 1.00 88.38 194 LEU A CA 1
ATOM 1501 C C . LEU A 1 194 ? -7.504 -11.689 40.569 1.00 88.38 194 LEU A C 1
ATOM 1503 O O . LEU A 1 194 ? -8.367 -12.423 40.097 1.00 88.38 194 LEU A O 1
ATOM 1507 N N . SER A 1 195 ? -6.334 -11.486 39.973 1.00 88.88 195 SER A N 1
ATOM 1508 C CA . SER A 1 195 ? -5.903 -12.133 38.732 1.00 88.88 195 SER A CA 1
ATOM 1509 C C . SER A 1 195 ? -4.589 -12.850 38.995 1.00 88.88 195 SER A C 1
ATOM 1511 O O . SER A 1 195 ? -3.607 -12.213 39.365 1.00 88.88 195 SER A O 1
ATOM 1513 N N . SER A 1 196 ? -4.547 -14.177 38.900 1.00 84.38 196 SER A N 1
ATOM 1514 C CA . SER A 1 196 ? -3.322 -14.957 39.149 1.00 84.38 196 SER A CA 1
ATOM 1515 C C . SER A 1 196 ? -3.386 -16.327 38.463 1.00 84.38 196 SER A C 1
ATOM 1517 O O . SER A 1 196 ? -4.487 -16.837 38.253 1.00 84.38 196 SER A O 1
ATOM 1519 N N . PRO A 1 197 ? -2.249 -17.003 38.204 1.00 84.75 197 PRO A N 1
ATOM 1520 C CA . PRO A 1 197 ? -2.260 -18.383 37.703 1.00 84.75 197 PRO A CA 1
ATOM 1521 C C . PRO A 1 197 ? -2.960 -19.362 38.661 1.00 84.75 197 PRO A C 1
ATOM 1523 O O . PRO A 1 197 ? -3.501 -20.385 38.249 1.00 84.75 197 PRO A O 1
ATOM 1526 N N . ARG A 1 198 ? -2.949 -19.055 39.967 1.00 81.69 198 ARG A N 1
ATOM 1527 C CA . ARG A 1 198 ? -3.674 -19.790 41.007 1.00 81.69 198 ARG A CA 1
ATOM 1528 C C . ARG A 1 198 ? -4.082 -18.847 42.135 1.00 81.69 198 ARG A C 1
ATOM 1530 O O . ARG A 1 198 ? -3.257 -18.077 42.614 1.00 81.69 198 ARG A O 1
ATOM 1537 N N . ILE A 1 199 ? -5.325 -18.964 42.599 1.00 83.81 199 ILE A N 1
ATOM 1538 C CA . ILE A 1 199 ? -5.863 -18.206 43.738 1.00 83.81 199 ILE A CA 1
ATOM 1539 C C . ILE A 1 199 ? -6.108 -19.178 44.903 1.00 83.81 199 ILE A C 1
ATOM 1541 O O . ILE A 1 199 ? -6.683 -20.251 44.710 1.00 83.81 199 ILE A O 1
ATOM 1545 N N . SER A 1 200 ? -5.658 -18.833 46.114 1.00 79.31 200 SER A N 1
ATOM 1546 C CA . SER A 1 200 ? -5.860 -19.634 47.332 1.00 79.31 200 SER A CA 1
ATOM 1547 C C . SER A 1 200 ? -6.206 -18.755 48.531 1.00 79.31 200 SER A C 1
ATOM 1549 O O . SER A 1 200 ? -5.580 -17.715 48.718 1.00 79.31 200 SER A O 1
ATOM 1551 N N . PHE A 1 201 ? -7.132 -19.210 49.377 1.00 77.62 201 PHE A N 1
ATOM 1552 C CA . PHE A 1 201 ? -7.559 -18.503 50.587 1.00 77.62 201 PHE A CA 1
ATOM 1553 C C . PHE A 1 201 ? -7.127 -19.255 51.843 1.00 77.62 201 PHE A C 1
ATOM 1555 O O . PHE A 1 201 ? -7.307 -20.468 51.942 1.00 77.62 201 PHE A O 1
ATOM 1562 N N . ALA A 1 202 ? -6.605 -18.523 52.824 1.00 72.56 202 ALA A N 1
ATOM 1563 C CA . ALA A 1 202 ? -6.336 -19.035 54.160 1.00 72.56 202 ALA A CA 1
ATOM 1564 C C . ALA A 1 202 ? -7.120 -18.199 55.178 1.00 72.56 202 ALA A C 1
ATOM 1566 O O . ALA A 1 202 ? -6.973 -16.980 55.224 1.00 72.56 202 ALA A O 1
ATOM 1567 N N . SER A 1 203 ? -7.943 -18.852 55.998 1.00 67.00 203 SER A N 1
ATOM 1568 C CA . SER A 1 203 ? -8.633 -18.223 57.128 1.00 67.00 203 SER A CA 1
ATOM 1569 C C . SER A 1 203 ? -8.027 -18.731 58.434 1.00 67.00 203 SER A C 1
ATOM 1571 O O . SER A 1 203 ? -7.874 -19.939 58.618 1.00 67.00 203 SER A O 1
ATOM 1573 N N . LYS A 1 204 ? -7.670 -17.825 59.353 1.00 58.38 204 LYS A N 1
ATOM 1574 C CA . LYS A 1 204 ? -7.326 -18.194 60.733 1.00 58.38 204 LYS A CA 1
ATOM 1575 C C . LYS A 1 204 ? -8.617 -18.247 61.547 1.00 58.38 204 LYS A C 1
ATOM 1577 O O . LYS A 1 204 ? -9.142 -17.212 61.946 1.00 58.38 204 LYS A O 1
ATOM 1582 N N . ALA A 1 205 ? -9.122 -19.450 61.807 1.00 46.34 205 ALA A N 1
ATOM 1583 C CA . ALA A 1 205 ? -10.172 -19.642 62.797 1.00 46.34 205 ALA A CA 1
ATOM 1584 C C . ALA A 1 205 ? -9.588 -19.368 64.194 1.00 46.34 205 ALA A C 1
ATOM 1586 O O . ALA A 1 205 ? -8.698 -20.085 64.649 1.00 46.34 205 ALA A O 1
ATOM 1587 N N . ASN A 1 206 ? -10.067 -18.324 64.875 1.00 44.34 206 ASN A N 1
ATOM 1588 C CA . ASN A 1 206 ? -9.743 -18.087 66.281 1.00 44.34 206 ASN A CA 1
ATOM 1589 C C . ASN A 1 206 ? -10.364 -19.204 67.135 1.00 44.34 206 ASN A C 1
ATOM 1591 O O . ASN A 1 206 ? -11.537 -19.143 67.502 1.00 44.34 206 ASN A O 1
ATOM 1595 N N . GLY A 1 207 ? -9.575 -20.233 67.446 1.00 39.41 207 GLY A N 1
ATOM 1596 C CA . GLY A 1 207 ? -9.925 -21.238 68.443 1.00 39.41 207 GLY A CA 1
ATOM 1597 C C . GLY A 1 207 ? -9.930 -20.618 69.840 1.00 39.41 207 GLY A C 1
ATOM 1598 O O . GLY A 1 207 ? -8.886 -20.226 70.354 1.00 39.41 207 GLY A O 1
ATOM 1599 N N . ARG A 1 208 ? -11.109 -20.533 70.465 1.00 45.12 208 ARG A N 1
ATOM 1600 C CA . ARG A 1 208 ? -11.242 -20.350 71.916 1.00 45.12 208 ARG A CA 1
ATOM 1601 C C . ARG A 1 208 ? -10.822 -21.655 72.600 1.00 45.12 208 ARG A C 1
ATOM 1603 O O . ARG A 1 208 ? -11.526 -22.650 72.454 1.00 45.12 208 ARG A O 1
ATOM 1610 N N . SER A 1 209 ? -9.728 -21.658 73.362 1.00 42.03 209 SER A N 1
ATOM 1611 C CA . SER A 1 209 ? -9.483 -22.705 74.361 1.00 42.03 209 SER A CA 1
ATOM 1612 C C . SER A 1 209 ? -10.238 -22.345 75.641 1.00 42.03 209 SER A C 1
ATOM 1614 O O . SER A 1 209 ? -9.972 -21.327 76.279 1.00 42.03 209 SER A O 1
ATOM 1616 N N . SER A 1 210 ? -11.233 -23.167 75.949 1.00 41.75 210 SER A N 1
ATOM 1617 C CA . SER A 1 210 ? -12.070 -23.148 77.143 1.00 41.75 210 SER A CA 1
ATOM 1618 C C . SER A 1 210 ? -11.362 -23.848 78.309 1.00 41.75 210 SER A C 1
ATOM 1620 O O . SER A 1 210 ? -10.725 -24.874 78.096 1.00 41.75 210 SER A O 1
ATOM 1622 N N . GLY A 1 211 ? -11.576 -23.325 79.524 1.00 36.25 211 GLY A N 1
ATOM 1623 C CA . GLY A 1 211 ? -11.690 -24.126 80.748 1.00 36.25 211 GLY A CA 1
ATOM 1624 C C . GLY A 1 211 ? -10.431 -24.267 81.598 1.00 36.25 211 GLY A C 1
ATOM 1625 O O . GLY A 1 211 ? -9.649 -25.186 81.393 1.00 36.25 211 GLY A O 1
ATOM 1626 N N . ASP A 1 212 ? -10.311 -23.390 82.590 1.00 43.75 212 ASP A N 1
ATOM 1627 C CA . ASP A 1 212 ? -9.515 -23.578 83.806 1.00 43.75 212 ASP A CA 1
ATOM 1628 C C . ASP A 1 212 ? -10.241 -24.579 84.733 1.00 43.75 212 ASP A C 1
ATOM 1630 O O . ASP A 1 212 ? -11.409 -24.330 85.058 1.00 43.75 212 ASP A O 1
ATOM 1634 N N . PRO A 1 213 ? -9.639 -25.720 85.118 1.00 49.41 213 PRO A N 1
ATOM 1635 C CA . PRO A 1 213 ? -10.222 -26.643 86.073 1.00 49.41 213 PRO A CA 1
ATOM 1636 C C . PRO A 1 213 ? -9.417 -26.601 87.375 1.00 49.41 213 PRO A C 1
ATOM 1638 O O . PRO A 1 213 ? -8.530 -27.422 87.546 1.00 49.41 213 PRO A O 1
ATOM 1641 N N . ASP A 1 214 ? -9.720 -25.675 88.285 1.00 44.31 214 ASP A N 1
ATOM 1642 C CA . ASP A 1 214 ? -9.391 -25.844 89.708 1.00 44.31 214 ASP A CA 1
ATOM 1643 C C . ASP A 1 214 ? -10.221 -24.891 90.589 1.00 44.31 214 ASP A C 1
ATOM 1645 O O . ASP A 1 214 ? -9.825 -23.781 90.944 1.00 44.31 214 ASP A O 1
ATOM 1649 N N . ALA A 1 215 ? -11.408 -25.363 90.974 1.00 39.09 215 ALA A N 1
ATOM 1650 C CA . ALA A 1 215 ? -12.066 -24.977 92.217 1.00 39.09 215 ALA A CA 1
ATOM 1651 C C . ALA A 1 215 ? -12.430 -26.278 92.947 1.00 39.09 215 ALA A C 1
ATOM 1653 O O . ALA A 1 215 ? -13.212 -27.086 92.446 1.00 39.09 215 ALA A O 1
ATOM 1654 N N . ILE A 1 216 ? -11.750 -26.483 94.073 1.00 48.84 216 ILE A N 1
ATOM 1655 C CA . ILE A 1 216 ? -11.696 -27.688 94.908 1.00 48.84 216 ILE A CA 1
ATOM 1656 C C . ILE A 1 216 ? -12.915 -27.748 95.851 1.00 48.84 216 ILE A C 1
ATOM 1658 O O . ILE A 1 216 ? -13.523 -26.717 96.137 1.00 48.84 216 ILE A O 1
ATOM 1662 N N . GLU A 1 217 ? -13.223 -28.977 96.279 1.00 36.97 217 GLU A N 1
ATOM 1663 C CA . GLU A 1 217 ? -14.007 -29.422 97.453 1.00 36.97 217 GLU A CA 1
ATOM 1664 C C . GLU A 1 217 ? -14.222 -28.401 98.591 1.00 36.97 217 GLU A C 1
ATOM 1666 O O . GLU A 1 217 ? -13.239 -27.758 99.031 1.00 36.97 217 GLU A O 1
#

Organism: NCBI:txid235272

Secondary structure (DSSP, 8-state):
-EEEEEEEEEEEEE--SSS--EEEEEEEEEEEEGGG---PPPPPPPPPPPSEEEEEE-SSTTSBPPB-TTSPEEEEEGGGGG-TT-TT--EEEEEPTT-----BTT-EEEEE--TTS-S--EEEEEPPP-----TT------PEEEEEEGGGT--TT-EEE-TTS-EEEPPTT--EEEEETTEEEEE-SSEEEEEESS-------------------

Sequence (217 aa):
MWLITEVRHRFGLVDGNDHGASDRYSNQFKAIPWEVGFRTPAPAPRPPIAPLQRGWIIGINGEPARLDAAGRVRVRLEWEWQHPNDPGTGCWLHLAPGLDIECRAGMSVAVSFSEDDTHPPLIIGCLPAQEARRENDPAPVDNVQMHLDRQMFIGPDRLLRLADGVCLYLGEGSKVTLDAGSSTVQIDDDGLTLSSPRISFASKANGRSSGDPDAIE